Protein AF-A0AAI9K2K1-F1 (afdb_monomer)

Mean predicted aligned error: 11.16 Å

Structure (mmCIF, N/CA/C/O backbone):
data_AF-A0AAI9K2K1-F1
#
_entry.id   AF-A0AAI9K2K1-F1
#
loop_
_atom_site.group_PDB
_atom_site.id
_atom_site.type_symbol
_atom_site.label_atom_id
_atom_site.label_alt_id
_atom_site.label_comp_id
_atom_site.label_asym_id
_atom_site.label_entity_id
_atom_site.label_seq_id
_atom_site.pdbx_PDB_ins_code
_atom_site.Cartn_x
_atom_site.Cartn_y
_atom_site.Cartn_z
_atom_site.occupancy
_atom_site.B_iso_or_equiv
_atom_site.auth_seq_id
_atom_site.auth_comp_id
_atom_site.auth_asym_id
_atom_site.auth_atom_id
_atom_site.pdbx_PDB_model_num
ATOM 1 N N . MET A 1 1 ? -0.649 27.727 54.477 1.00 51.28 1 MET A N 1
ATOM 2 C CA . MET A 1 1 ? 0.245 26.571 54.247 1.00 51.28 1 MET A CA 1
ATOM 3 C C . MET A 1 1 ? 1.322 27.031 53.274 1.00 51.28 1 MET A C 1
ATOM 5 O O . MET A 1 1 ? 1.020 27.239 52.106 1.00 51.28 1 MET A O 1
ATOM 9 N N . ASP A 1 2 ? 2.512 27.354 53.782 1.00 50.66 2 ASP A N 1
ATOM 10 C CA . ASP A 1 2 ? 3.522 28.132 53.052 1.00 50.66 2 ASP A CA 1
ATOM 11 C C . ASP A 1 2 ? 4.070 27.427 51.809 1.00 50.66 2 ASP A C 1
ATOM 13 O O . ASP A 1 2 ? 4.410 26.242 51.844 1.00 50.66 2 ASP A O 1
ATOM 17 N N . LYS A 1 3 ? 4.244 28.192 50.720 1.00 50.62 3 LYS A N 1
ATOM 18 C CA . LYS A 1 3 ? 4.871 27.742 49.460 1.00 50.62 3 LYS A CA 1
ATOM 19 C C . LYS A 1 3 ? 6.235 27.076 49.688 1.00 50.62 3 LYS A C 1
ATOM 21 O O . LYS A 1 3 ? 6.596 26.150 48.968 1.00 50.62 3 LYS A O 1
ATOM 26 N N . VAL A 1 4 ? 6.958 27.488 50.729 1.00 54.91 4 VAL A N 1
ATOM 27 C CA . VAL A 1 4 ? 8.245 26.900 51.125 1.00 54.91 4 VAL A CA 1
ATOM 28 C C . VAL A 1 4 ? 8.075 25.465 51.634 1.00 54.91 4 VAL A C 1
ATOM 30 O O . VAL A 1 4 ? 8.845 24.593 51.247 1.00 54.91 4 VAL A O 1
ATOM 33 N N . VAL A 1 5 ? 7.028 25.175 52.415 1.00 55.75 5 VAL A N 1
ATOM 34 C CA . VAL A 1 5 ? 6.733 23.823 52.928 1.00 55.75 5 VAL A CA 1
ATOM 35 C C . VAL A 1 5 ? 6.295 22.887 51.797 1.00 55.75 5 VAL A C 1
ATOM 37 O O . VAL A 1 5 ? 6.644 21.706 51.805 1.00 55.75 5 VAL A O 1
ATOM 40 N N . LEU A 1 6 ? 5.590 23.417 50.794 1.00 54.00 6 LEU A N 1
ATOM 41 C CA . LEU A 1 6 ? 5.136 22.668 49.618 1.00 54.00 6 LEU A CA 1
ATOM 42 C C . LEU A 1 6 ? 6.306 22.301 48.687 1.00 54.00 6 LEU A C 1
ATOM 44 O O . LEU A 1 6 ? 6.425 21.148 48.281 1.00 54.00 6 LEU A O 1
ATOM 48 N N . ILE A 1 7 ? 7.240 23.230 48.451 1.00 56.03 7 ILE A N 1
ATOM 49 C CA . ILE A 1 7 ? 8.480 22.965 47.697 1.00 56.03 7 ILE A CA 1
ATOM 50 C C . ILE A 1 7 ? 9.398 21.999 48.464 1.00 56.03 7 ILE A C 1
ATOM 52 O O . ILE A 1 7 ? 10.001 21.111 47.863 1.00 56.03 7 ILE A O 1
ATOM 56 N N . HIS A 1 8 ? 9.477 22.113 49.795 1.00 50.81 8 HIS A N 1
ATOM 57 C CA . HIS A 1 8 ? 10.294 21.213 50.615 1.00 50.81 8 HIS A CA 1
ATOM 58 C C . HIS A 1 8 ? 9.691 19.800 50.746 1.00 50.81 8 HIS A C 1
ATOM 60 O O . HIS A 1 8 ? 10.441 18.832 50.879 1.00 50.81 8 HIS A O 1
ATOM 66 N N . ARG A 1 9 ? 8.355 19.654 50.685 1.00 51.00 9 ARG A N 1
ATOM 67 C CA . ARG A 1 9 ? 7.682 18.345 50.561 1.00 51.00 9 ARG A CA 1
ATOM 68 C C . ARG A 1 9 ? 7.851 17.745 49.164 1.00 51.00 9 ARG A C 1
ATOM 70 O O . ARG A 1 9 ? 8.137 16.558 49.078 1.00 51.00 9 ARG A O 1
ATOM 77 N N . MET A 1 10 ? 7.766 18.551 48.100 1.00 50.06 10 MET A N 1
ATOM 78 C CA . MET A 1 10 ? 8.018 18.079 46.730 1.00 50.06 10 MET A CA 1
ATOM 79 C C . MET A 1 10 ? 9.470 17.629 46.527 1.00 50.06 10 MET A C 1
ATOM 81 O O . MET A 1 10 ? 9.691 16.584 45.931 1.00 50.06 10 MET A O 1
ATOM 85 N N . LYS A 1 11 ? 10.463 18.342 47.081 1.00 47.25 11 LYS A N 1
ATOM 86 C CA . LYS A 1 11 ? 11.871 17.903 47.031 1.00 47.25 11 LYS A CA 1
ATOM 87 C C . LYS A 1 11 ? 12.121 16.606 47.806 1.00 47.25 11 LYS A C 1
ATOM 89 O O . LYS A 1 11 ? 12.787 15.728 47.276 1.00 47.25 11 LYS A O 1
ATOM 94 N N . ARG A 1 12 ? 11.556 16.448 49.011 1.00 45.09 12 ARG A N 1
ATOM 95 C CA . ARG A 1 12 ? 11.703 15.207 49.801 1.00 45.09 12 ARG A CA 1
ATOM 96 C C . ARG A 1 12 ? 10.978 14.000 49.199 1.00 45.09 12 ARG A C 1
ATOM 98 O O . ARG A 1 12 ? 11.422 12.882 49.415 1.00 45.09 12 ARG A O 1
ATOM 105 N N . GLY A 1 13 ? 9.900 14.210 48.443 1.00 47.34 13 GLY A N 1
ATOM 106 C CA . GLY A 1 13 ? 9.212 13.142 47.706 1.00 47.34 13 GLY A CA 1
ATOM 107 C C . GLY A 1 13 ? 9.910 12.714 46.408 1.00 47.34 13 GLY A C 1
ATOM 108 O O . GLY A 1 13 ? 9.535 11.696 45.839 1.00 47.34 13 GLY A O 1
ATOM 109 N N . TYR A 1 14 ? 10.915 13.471 45.948 1.00 51.03 14 TYR A N 1
ATOM 110 C CA . TYR A 1 14 ? 11.615 13.256 44.672 1.00 51.03 14 TYR A CA 1
ATOM 111 C C . TYR A 1 14 ? 13.113 12.951 44.836 1.00 51.03 14 TYR A C 1
ATOM 113 O O . TYR A 1 14 ? 13.857 12.891 43.854 1.00 51.03 14 TYR A O 1
ATOM 121 N N . GLU A 1 15 ? 13.592 12.752 46.066 1.00 52.00 15 GLU A N 1
ATOM 122 C CA . GLU A 1 15 ? 14.919 12.186 46.300 1.00 52.00 15 GLU A CA 1
ATOM 123 C C . GLU A 1 15 ? 14.869 10.688 45.995 1.00 52.00 15 GLU A C 1
ATOM 125 O O . GLU A 1 15 ? 14.647 9.855 46.868 1.00 52.00 15 GLU A O 1
ATOM 130 N N . MET A 1 16 ? 15.053 10.345 44.715 1.00 56.16 16 MET A N 1
ATOM 131 C CA . MET A 1 16 ? 15.245 8.957 44.296 1.00 56.16 16 MET A CA 1
ATOM 132 C C . MET A 1 16 ? 16.388 8.348 45.109 1.00 56.16 16 MET A C 1
ATOM 134 O O . MET A 1 16 ? 17.512 8.871 45.098 1.00 56.16 16 MET A O 1
ATOM 138 N N . ASN A 1 17 ? 16.102 7.235 45.782 1.00 65.88 17 ASN A N 1
ATOM 139 C CA . ASN A 1 17 ? 17.102 6.482 46.522 1.00 65.88 17 ASN A CA 1
ATOM 140 C C . ASN A 1 17 ? 18.203 6.003 45.552 1.00 65.88 17 ASN A C 1
ATOM 142 O O . ASN A 1 17 ? 17.969 5.844 44.348 1.00 65.88 17 ASN A O 1
ATOM 146 N N . ASP A 1 18 ? 19.422 5.776 46.037 1.00 66.00 18 ASP A N 1
ATOM 147 C CA . ASP A 1 18 ? 20.568 5.416 45.187 1.00 66.00 18 ASP A CA 1
ATOM 148 C C . ASP A 1 18 ? 20.330 4.134 44.375 1.00 66.00 18 ASP A C 1
ATOM 150 O O . ASP A 1 18 ? 20.870 3.971 43.275 1.00 66.00 18 ASP A O 1
ATOM 154 N N . THR A 1 19 ? 19.472 3.246 44.877 1.00 63.75 19 THR A N 1
ATOM 155 C CA . THR A 1 19 ? 18.989 2.054 44.174 1.00 63.75 19 THR A CA 1
ATOM 156 C C . THR A 1 19 ? 18.159 2.424 42.939 1.00 63.75 19 THR A C 1
ATOM 158 O O . THR A 1 19 ? 18.445 1.931 41.847 1.00 63.75 19 THR A O 1
ATOM 161 N N . ASP A 1 20 ? 17.220 3.366 43.062 1.00 59.19 20 ASP A N 1
ATOM 162 C CA . ASP A 1 20 ? 16.364 3.830 41.961 1.00 59.19 20 ASP A CA 1
ATOM 163 C C . ASP A 1 20 ? 17.160 4.636 40.930 1.00 59.19 20 ASP A C 1
ATOM 165 O O . ASP A 1 20 ? 16.966 4.482 39.721 1.00 59.19 20 ASP A O 1
ATOM 169 N N . LYS A 1 21 ? 18.131 5.446 41.380 1.00 57.91 21 LYS A N 1
ATOM 170 C CA . LYS A 1 21 ? 19.064 6.152 40.482 1.00 57.91 21 LYS A CA 1
ATOM 171 C C . LYS A 1 21 ? 19.908 5.173 39.665 1.00 57.91 21 LYS A C 1
ATOM 173 O O . LYS A 1 21 ? 20.093 5.378 38.464 1.00 57.91 21 LYS A O 1
ATOM 178 N N . LYS A 1 22 ? 20.404 4.094 40.285 1.00 58.00 22 LYS A N 1
ATOM 179 C CA . LYS A 1 22 ? 21.166 3.038 39.594 1.00 58.00 22 LYS A CA 1
ATOM 180 C C . LYS A 1 22 ? 20.300 2.261 38.598 1.00 58.00 22 LYS A C 1
ATOM 182 O O . LYS A 1 22 ? 20.766 2.002 37.487 1.00 58.00 22 LYS A O 1
ATOM 187 N N . VAL A 1 23 ? 19.055 1.928 38.951 1.00 58.72 23 VAL A N 1
ATOM 188 C CA . VAL A 1 23 ? 18.104 1.241 38.055 1.00 58.72 23 VAL A CA 1
ATOM 189 C C . VAL A 1 23 ? 17.733 2.126 36.861 1.00 58.72 23 VAL A C 1
ATOM 191 O O . VAL A 1 23 ? 17.838 1.673 35.719 1.00 58.72 23 VAL A O 1
ATOM 194 N N . ASN A 1 24 ? 17.411 3.403 37.090 1.00 58.75 24 ASN A N 1
ATOM 195 C CA . ASN A 1 24 ? 17.080 4.359 36.030 1.00 58.75 24 ASN A CA 1
ATOM 196 C C . ASN A 1 24 ? 18.286 4.615 35.101 1.00 58.75 24 ASN A C 1
ATOM 198 O O . ASN A 1 24 ? 18.171 4.505 33.881 1.00 58.75 24 ASN A O 1
ATOM 202 N N . LYS A 1 25 ? 19.496 4.803 35.652 1.00 61.22 25 LYS A N 1
ATOM 203 C CA . LYS A 1 25 ? 20.734 4.927 34.855 1.00 61.22 25 LYS A CA 1
ATOM 204 C C . LYS A 1 25 ? 21.001 3.687 33.992 1.00 61.22 25 LYS A C 1
ATOM 206 O O . LYS A 1 25 ? 21.405 3.827 32.840 1.00 61.22 25 LYS A O 1
ATOM 211 N N . LYS A 1 26 ? 20.752 2.481 34.519 1.00 57.81 26 LYS A N 1
ATOM 212 C CA . LYS A 1 26 ? 20.903 1.216 33.779 1.00 57.81 26 LYS A CA 1
ATOM 213 C C . LYS A 1 26 ? 19.828 1.046 32.695 1.00 57.81 26 LYS A C 1
ATOM 215 O O . LYS A 1 26 ? 20.142 0.514 31.635 1.00 57.81 26 LYS A O 1
ATOM 220 N N . SER A 1 27 ? 18.598 1.511 32.931 1.00 61.41 27 SER A N 1
ATOM 221 C CA . SER A 1 27 ? 17.510 1.528 31.938 1.00 61.41 27 SER A CA 1
ATOM 222 C C . SER A 1 27 ? 17.804 2.497 30.789 1.00 61.41 27 SER A C 1
ATOM 224 O O . SER A 1 27 ? 17.785 2.102 29.626 1.00 61.41 27 SER A O 1
ATOM 226 N N . ASN A 1 28 ? 18.220 3.726 31.107 1.00 67.25 28 ASN A N 1
ATOM 227 C CA . ASN A 1 28 ? 18.607 4.717 30.102 1.00 67.25 28 ASN A CA 1
ATOM 228 C C . ASN A 1 28 ? 19.812 4.247 29.286 1.00 67.25 28 ASN A C 1
ATOM 230 O O . ASN A 1 28 ? 19.805 4.353 28.064 1.00 67.25 28 ASN A O 1
ATOM 234 N N . LEU A 1 29 ? 20.817 3.644 29.934 1.00 75.44 29 LEU A N 1
ATOM 235 C CA . LEU A 1 29 ? 21.959 3.059 29.232 1.00 75.44 29 LEU A CA 1
ATOM 236 C C . LEU A 1 29 ? 21.522 1.958 28.254 1.00 75.44 29 LEU A C 1
ATOM 238 O O . LEU A 1 29 ? 22.023 1.919 27.137 1.00 75.44 29 LEU A O 1
ATOM 242 N N . LYS A 1 30 ? 20.561 1.101 28.627 1.00 74.06 30 LYS A N 1
ATOM 243 C CA . LYS A 1 30 ? 19.992 0.105 27.705 1.00 74.06 30 LYS A CA 1
ATOM 244 C C . LYS A 1 30 ? 19.297 0.759 26.509 1.00 74.06 30 LYS A C 1
ATOM 246 O O . LYS A 1 30 ? 19.509 0.297 25.396 1.00 74.06 30 LYS A O 1
ATOM 251 N N . ILE A 1 31 ? 18.522 1.829 26.714 1.00 73.62 31 ILE A N 1
ATOM 252 C CA . ILE A 1 31 ? 17.861 2.567 25.621 1.00 73.62 31 ILE A CA 1
ATOM 253 C C . ILE A 1 31 ? 18.906 3.149 24.661 1.00 73.62 31 ILE A C 1
ATOM 255 O O . ILE A 1 31 ? 18.806 2.939 23.454 1.00 73.62 31 ILE A O 1
ATOM 259 N N . TYR A 1 32 ? 19.950 3.802 25.184 1.00 80.19 32 TYR A N 1
ATOM 260 C CA . TYR A 1 32 ? 21.037 4.336 24.358 1.00 80.19 32 TYR A CA 1
ATOM 261 C C . TYR A 1 32 ? 21.814 3.240 23.626 1.00 80.19 32 TYR A C 1
ATOM 263 O O . TYR A 1 32 ? 22.167 3.425 22.467 1.00 80.19 32 TYR A O 1
ATOM 271 N N . ILE A 1 33 ? 22.044 2.088 24.263 1.00 85.38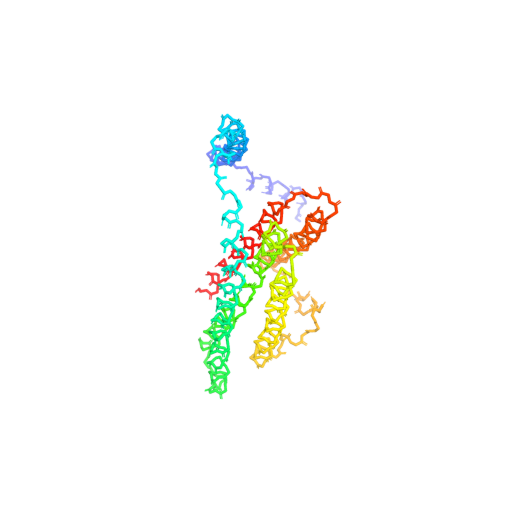 33 ILE A N 1
ATOM 272 C CA . ILE A 1 33 ? 22.687 0.935 23.622 1.00 85.38 33 ILE A CA 1
ATOM 273 C C . ILE A 1 33 ? 21.811 0.390 22.490 1.00 85.38 33 ILE A C 1
ATOM 275 O O . ILE A 1 33 ? 22.323 0.168 21.400 1.00 85.38 33 ILE A O 1
ATOM 279 N N . ILE A 1 34 ? 20.503 0.212 22.705 1.00 80.81 34 ILE A N 1
ATOM 280 C CA . ILE A 1 34 ? 19.579 -0.249 21.655 1.00 80.81 34 ILE A CA 1
ATOM 281 C C . ILE A 1 34 ? 19.568 0.746 20.491 1.00 80.81 34 ILE A C 1
ATOM 283 O O . ILE A 1 34 ? 19.672 0.340 19.337 1.00 80.81 34 ILE A O 1
ATOM 287 N N . PHE A 1 35 ? 19.513 2.047 20.782 1.00 80.75 35 PHE A N 1
ATOM 288 C CA . PHE A 1 35 ? 19.564 3.092 19.764 1.00 80.75 35 PHE A CA 1
ATOM 289 C C . PHE A 1 35 ? 20.889 3.092 18.986 1.00 80.75 35 PHE A C 1
ATOM 291 O O . PHE A 1 35 ? 20.882 3.127 17.757 1.00 80.75 35 PHE A O 1
ATOM 298 N N . ALA A 1 36 ? 22.023 2.965 19.679 1.00 87.69 36 ALA A N 1
ATOM 299 C CA . ALA A 1 36 ? 23.339 2.863 19.054 1.00 87.69 36 ALA A CA 1
ATOM 300 C C . ALA A 1 36 ? 23.475 1.595 18.197 1.00 87.69 36 ALA A C 1
ATOM 302 O O . ALA A 1 36 ? 24.018 1.661 17.097 1.00 87.69 36 ALA A O 1
ATOM 303 N N . ILE A 1 37 ? 22.940 0.458 18.657 1.00 89.62 37 ILE A N 1
ATOM 304 C CA . ILE A 1 37 ? 22.890 -0.783 17.877 1.00 89.62 37 ILE A CA 1
ATOM 305 C C . ILE A 1 37 ? 22.026 -0.588 16.629 1.00 89.62 37 ILE A C 1
ATOM 307 O O . ILE A 1 37 ? 22.457 -0.982 15.554 1.00 89.62 37 ILE A O 1
ATOM 311 N N . MET A 1 38 ? 20.857 0.054 16.724 1.00 84.81 38 MET A N 1
ATOM 312 C CA . MET A 1 38 ? 20.020 0.333 15.547 1.00 84.81 38 MET A CA 1
ATOM 313 C C . MET A 1 38 ? 20.746 1.203 14.515 1.00 84.81 38 MET A C 1
ATOM 315 O O . MET A 1 38 ? 20.682 0.905 13.324 1.00 84.81 38 MET A O 1
ATOM 319 N N . ILE A 1 39 ? 21.466 2.238 14.961 1.00 89.25 39 ILE A N 1
ATOM 320 C CA . ILE A 1 39 ? 22.296 3.079 14.085 1.00 89.25 39 ILE A CA 1
ATOM 321 C C . ILE A 1 39 ? 23.420 2.259 13.448 1.00 89.25 39 ILE A C 1
ATOM 323 O O . ILE A 1 39 ? 23.635 2.343 12.244 1.00 89.25 39 ILE A O 1
ATOM 327 N N . LEU A 1 40 ? 24.136 1.451 14.233 1.00 89.94 40 LEU A N 1
ATOM 328 C CA . LEU A 1 40 ? 25.234 0.631 13.722 1.00 89.94 40 LEU A CA 1
ATOM 329 C C . LEU A 1 40 ? 24.743 -0.428 12.735 1.00 89.94 40 LEU A C 1
ATOM 331 O O . LEU A 1 40 ? 25.374 -0.623 11.702 1.00 89.94 40 LEU A O 1
ATOM 335 N N . VAL A 1 41 ? 23.615 -1.082 13.016 1.00 90.12 41 VAL A N 1
ATOM 336 C CA . VAL A 1 41 ? 23.012 -2.086 12.131 1.00 90.12 41 VAL A CA 1
ATOM 337 C 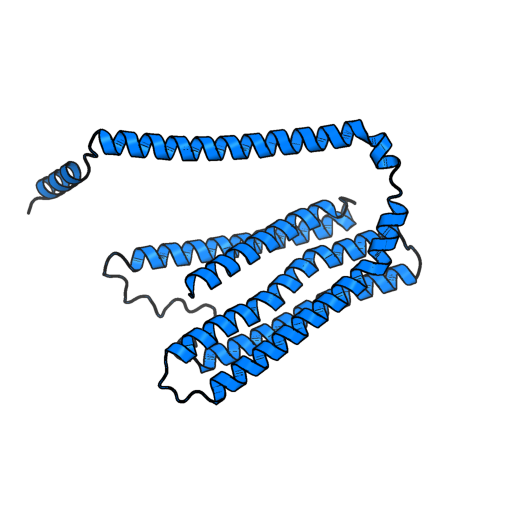C . VAL A 1 41 ? 22.517 -1.446 10.838 1.00 90.12 41 VAL A C 1
ATOM 339 O O . VAL A 1 41 ? 22.722 -2.029 9.778 1.00 90.12 41 VAL A O 1
ATOM 342 N N . SER A 1 42 ? 21.919 -0.251 10.879 1.00 86.00 42 SER A N 1
ATOM 343 C CA . SER A 1 42 ? 21.481 0.433 9.656 1.00 86.00 42 SER A CA 1
ATOM 344 C C . SER A 1 42 ? 22.660 0.933 8.814 1.00 86.00 42 SER A C 1
ATOM 346 O O . SER A 1 42 ? 22.661 0.731 7.600 1.00 86.00 42 SER A O 1
ATOM 348 N N . LEU A 1 43 ? 23.702 1.491 9.444 1.00 89.62 43 LEU A N 1
ATOM 349 C CA . LEU A 1 43 ? 24.935 1.917 8.768 1.00 89.62 43 LEU A CA 1
ATOM 350 C C . LEU A 1 43 ? 25.696 0.741 8.159 1.00 89.62 43 LEU A C 1
ATOM 352 O O . LEU A 1 43 ? 25.996 0.755 6.967 1.00 89.62 43 LEU A O 1
ATOM 356 N N . LEU A 1 44 ? 26.001 -0.280 8.963 1.00 88.75 44 LEU A N 1
ATOM 357 C CA . LEU A 1 44 ? 26.736 -1.457 8.501 1.00 88.75 44 LEU A CA 1
ATOM 358 C C . LEU A 1 44 ? 25.903 -2.262 7.510 1.00 88.75 44 LEU A C 1
ATOM 360 O O . LEU A 1 44 ? 26.441 -2.708 6.505 1.00 88.75 44 LEU A O 1
ATOM 364 N N . GLY A 1 45 ? 24.600 -2.409 7.749 1.00 84.50 45 GLY A N 1
ATOM 365 C CA . GLY A 1 45 ? 23.683 -3.089 6.840 1.00 84.50 45 GLY A CA 1
ATOM 366 C C . GLY A 1 45 ? 23.633 -2.408 5.475 1.00 84.50 45 GLY A C 1
ATOM 367 O O . GLY A 1 45 ? 23.848 -3.070 4.463 1.00 84.50 45 GLY A O 1
ATOM 368 N N . GLY A 1 46 ? 23.440 -1.085 5.441 1.00 84.38 46 GLY A N 1
ATOM 369 C CA . GLY A 1 46 ? 23.447 -0.311 4.198 1.00 84.38 46 GLY A CA 1
ATOM 370 C C . GLY A 1 46 ? 24.802 -0.347 3.484 1.00 84.38 46 GLY A C 1
ATOM 371 O O . GLY A 1 46 ? 24.858 -0.595 2.280 1.00 84.38 46 GLY A O 1
ATOM 372 N N . PHE A 1 47 ? 25.901 -0.171 4.226 1.00 86.69 47 PHE A N 1
ATOM 373 C CA . PHE A 1 47 ? 27.258 -0.209 3.677 1.00 86.69 47 PHE A CA 1
ATOM 374 C C . PHE A 1 47 ? 27.622 -1.587 3.110 1.00 86.69 47 PHE A C 1
ATOM 376 O O . PHE A 1 47 ? 28.107 -1.680 1.983 1.00 86.69 47 PHE A O 1
ATOM 383 N N . LEU A 1 48 ? 27.366 -2.666 3.857 1.00 86.81 48 LEU A N 1
ATOM 384 C CA . LEU A 1 48 ? 27.659 -4.031 3.423 1.00 86.81 48 LEU A CA 1
ATOM 385 C C . LEU A 1 48 ? 26.765 -4.452 2.259 1.00 86.81 48 LEU A C 1
ATOM 387 O O . LEU A 1 48 ? 27.285 -5.017 1.302 1.00 86.81 48 LEU A O 1
ATOM 391 N N . ALA A 1 49 ? 25.463 -4.146 2.294 1.00 84.50 49 ALA A N 1
ATOM 392 C CA . ALA A 1 49 ? 24.558 -4.434 1.182 1.00 84.50 49 ALA A CA 1
ATOM 393 C C . ALA A 1 49 ? 24.987 -3.692 -0.093 1.00 84.50 49 ALA A C 1
ATOM 395 O O . ALA A 1 49 ? 25.096 -4.305 -1.154 1.00 84.50 49 ALA A O 1
ATOM 396 N N . GLY A 1 50 ? 25.319 -2.401 0.021 1.00 84.25 50 GLY A N 1
ATOM 397 C CA . GLY A 1 50 ? 25.820 -1.605 -1.099 1.00 84.25 50 GLY A CA 1
ATOM 398 C C . GLY A 1 50 ? 27.147 -2.131 -1.650 1.00 84.25 50 GLY A C 1
ATOM 399 O O . GLY A 1 50 ? 27.302 -2.279 -2.861 1.00 84.25 50 GLY A O 1
ATOM 400 N N . ARG A 1 51 ? 28.098 -2.487 -0.776 1.00 86.06 51 ARG A N 1
ATOM 401 C CA . ARG A 1 51 ? 29.407 -3.024 -1.184 1.00 86.06 51 ARG A CA 1
ATOM 402 C C . ARG A 1 51 ? 29.286 -4.424 -1.780 1.00 86.06 51 ARG A C 1
ATOM 404 O O . ARG A 1 51 ? 29.990 -4.730 -2.736 1.00 86.06 51 ARG A O 1
ATOM 411 N N . LEU A 1 52 ? 28.392 -5.262 -1.2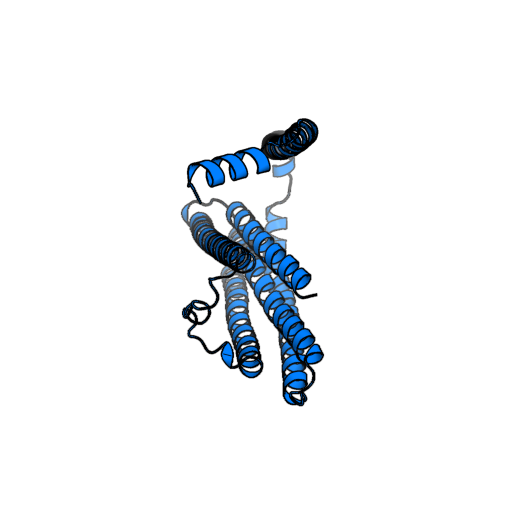56 1.00 82.25 52 LEU A N 1
ATOM 412 C CA . LEU A 1 52 ? 28.097 -6.582 -1.811 1.00 82.25 52 LEU A CA 1
ATOM 413 C C . LEU A 1 52 ? 27.492 -6.462 -3.214 1.00 82.25 52 LEU A C 1
ATOM 415 O O . LEU A 1 52 ? 27.927 -7.182 -4.110 1.00 82.25 52 LEU A O 1
ATOM 419 N N . ALA A 1 53 ? 26.554 -5.531 -3.418 1.00 82.81 53 ALA A N 1
ATOM 420 C CA . ALA A 1 53 ? 25.997 -5.244 -4.737 1.00 82.81 53 ALA A CA 1
ATOM 421 C C . ALA A 1 53 ? 27.069 -4.712 -5.704 1.00 82.81 53 ALA A C 1
ATOM 423 O O . ALA A 1 53 ? 27.141 -5.158 -6.843 1.00 82.81 53 ALA A O 1
ATOM 424 N N . ALA A 1 54 ? 27.953 -3.822 -5.240 1.00 80.62 54 ALA A N 1
ATOM 425 C CA . ALA A 1 54 ? 29.029 -3.273 -6.065 1.00 80.62 54 ALA A CA 1
ATOM 426 C C . ALA A 1 54 ? 30.076 -4.324 -6.476 1.00 80.62 54 ALA A C 1
ATOM 428 O O . ALA A 1 54 ? 30.545 -4.304 -7.609 1.00 80.62 54 ALA A O 1
ATOM 429 N N . VAL A 1 55 ? 30.445 -5.243 -5.575 1.00 84.31 55 VAL A N 1
ATOM 430 C CA . VAL A 1 55 ? 31.429 -6.307 -5.860 1.00 84.31 55 VAL A CA 1
ATOM 431 C C . VAL A 1 55 ? 30.849 -7.395 -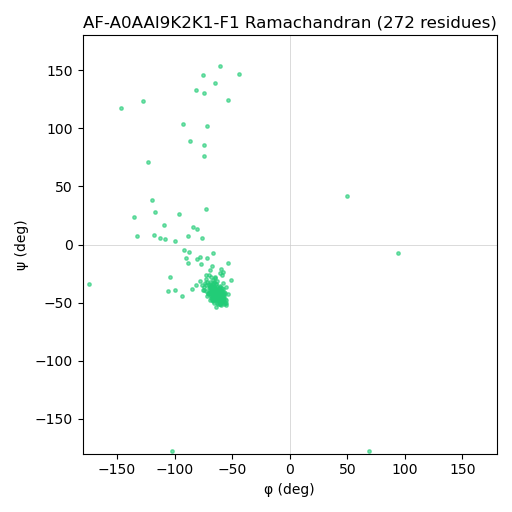6.760 1.00 84.31 55 VAL A C 1
ATOM 433 O O . VAL A 1 55 ? 31.574 -7.960 -7.567 1.00 84.31 55 VAL A O 1
ATOM 436 N N . ASN A 1 56 ? 29.551 -7.678 -6.647 1.00 83.44 56 ASN A N 1
ATOM 437 C CA . ASN A 1 56 ? 28.870 -8.672 -7.478 1.00 83.44 56 ASN A CA 1
ATOM 438 C C . ASN A 1 56 ? 28.168 -8.039 -8.680 1.00 83.44 56 ASN A C 1
ATOM 440 O O . ASN A 1 56 ? 27.185 -8.594 -9.168 1.00 83.44 56 ASN A O 1
ATOM 444 N N . LYS A 1 57 ? 28.643 -6.881 -9.149 1.00 79.31 57 LYS A N 1
ATOM 445 C CA . LYS A 1 57 ? 28.017 -6.175 -10.265 1.00 79.31 57 LYS A CA 1
ATOM 446 C C . LYS A 1 57 ? 27.955 -7.048 -11.518 1.00 79.31 57 LYS A C 1
ATOM 448 O O . LYS A 1 57 ? 26.887 -7.162 -12.095 1.00 79.31 57 LYS A O 1
ATOM 453 N N . ASP A 1 58 ? 29.025 -7.774 -11.833 1.00 79.62 58 ASP A N 1
ATOM 454 C CA . ASP A 1 58 ? 29.056 -8.686 -12.985 1.00 79.62 58 ASP A CA 1
ATOM 455 C C . ASP A 1 58 ? 28.034 -9.832 -12.851 1.00 79.62 58 ASP A C 1
ATOM 457 O O . ASP A 1 58 ? 27.389 -10.229 -13.818 1.00 79.62 58 ASP A O 1
ATOM 461 N N . THR A 1 59 ? 27.825 -10.339 -11.631 1.00 79.12 59 THR A N 1
ATOM 462 C CA . THR A 1 59 ? 26.794 -11.349 -11.337 1.00 79.12 59 THR A CA 1
ATOM 463 C C . THR A 1 59 ? 25.387 -10.767 -11.459 1.00 79.12 59 THR A C 1
ATOM 465 O O . THR A 1 59 ? 24.487 -11.445 -11.947 1.00 79.12 59 THR A O 1
ATOM 468 N N . LEU A 1 60 ? 25.185 -9.521 -11.016 1.00 77.00 60 LEU A N 1
ATOM 469 C CA . LEU A 1 60 ? 23.913 -8.805 -11.133 1.00 77.00 60 LEU A CA 1
ATOM 470 C C . LEU A 1 60 ? 23.596 -8.448 -12.588 1.00 77.00 60 LEU A C 1
ATOM 472 O O . LEU A 1 60 ? 22.436 -8.535 -12.975 1.00 77.00 60 LEU A O 1
ATOM 476 N N . ASP A 1 61 ? 24.604 -8.107 -13.387 1.00 76.88 61 ASP A N 1
ATOM 477 C CA . ASP A 1 61 ? 24.474 -7.834 -14.821 1.00 76.88 61 ASP A CA 1
ATOM 478 C C . ASP A 1 61 ? 24.234 -9.135 -15.614 1.00 76.88 61 ASP A C 1
ATOM 480 O O . ASP A 1 61 ? 23.573 -9.125 -16.649 1.00 76.88 61 ASP A O 1
ATOM 484 N N . GLY A 1 62 ? 24.693 -10.280 -15.091 1.00 79.88 62 GLY A N 1
ATOM 485 C CA . GLY A 1 62 ? 24.374 -11.612 -15.613 1.00 79.88 62 GLY A CA 1
ATOM 486 C C . GLY A 1 62 ? 22.934 -12.081 -15.346 1.00 79.88 62 GLY A C 1
ATOM 487 O O . GLY A 1 62 ? 22.502 -13.081 -15.926 1.00 79.88 62 GLY A O 1
ATOM 488 N N . ILE A 1 63 ? 22.172 -11.386 -14.491 1.00 83.75 63 ILE A N 1
ATOM 489 C CA . ILE A 1 63 ? 20.742 -11.658 -14.296 1.00 83.75 63 ILE A CA 1
ATOM 490 C C . ILE A 1 63 ? 19.982 -11.123 -15.507 1.00 83.75 63 ILE A C 1
ATOM 492 O O . ILE A 1 63 ? 20.109 -9.961 -15.881 1.00 83.75 63 ILE A O 1
ATOM 496 N N . ASN A 1 64 ? 19.120 -11.959 -16.087 1.00 86.81 64 ASN A N 1
ATOM 497 C CA . ASN A 1 64 ? 18.235 -11.541 -17.169 1.00 86.81 64 ASN A CA 1
ATOM 498 C C . ASN A 1 64 ? 17.085 -10.673 -16.623 1.00 86.81 64 ASN A C 1
ATOM 500 O O . ASN A 1 64 ? 15.953 -11.138 -16.450 1.00 86.81 64 ASN A O 1
ATOM 504 N N . TRP A 1 65 ? 17.406 -9.415 -16.317 1.00 86.38 65 TRP A N 1
ATOM 505 C CA . TRP A 1 65 ? 16.466 -8.413 -15.820 1.00 86.38 65 TRP A CA 1
ATOM 506 C C . TRP A 1 65 ? 15.306 -8.187 -16.783 1.00 86.38 65 TRP A C 1
ATOM 508 O O . TRP A 1 65 ? 14.184 -8.000 -16.321 1.00 86.38 65 TRP A O 1
ATOM 518 N N . ASP A 1 66 ? 15.535 -8.292 -18.091 1.00 87.94 66 ASP A N 1
ATOM 519 C CA . ASP A 1 66 ? 14.485 -8.150 -19.105 1.00 87.94 66 ASP A CA 1
ATOM 520 C C . ASP A 1 66 ? 13.418 -9.238 -18.959 1.00 87.94 66 ASP A C 1
ATOM 522 O O . ASP A 1 66 ? 12.218 -8.965 -18.997 1.00 87.94 66 ASP A O 1
ATOM 526 N N . ASN A 1 67 ? 13.832 -10.483 -18.705 1.00 90.12 67 ASN A N 1
ATOM 527 C CA . ASN A 1 67 ? 12.890 -11.568 -18.452 1.00 90.12 67 ASN A CA 1
ATOM 528 C C . ASN A 1 67 ? 12.126 -11.375 -17.132 1.00 90.12 67 ASN A C 1
ATOM 530 O O . ASN A 1 67 ? 10.939 -11.692 -17.069 1.00 90.12 67 ASN A O 1
ATOM 534 N N . ILE A 1 68 ? 12.778 -10.841 -16.092 1.00 91.44 68 ILE A N 1
ATOM 535 C CA . ILE A 1 68 ? 12.112 -10.516 -14.821 1.00 91.44 68 ILE A CA 1
ATOM 536 C C . ILE A 1 68 ? 11.055 -9.435 -15.050 1.00 91.44 68 ILE A C 1
ATOM 538 O O . ILE A 1 68 ? 9.902 -9.630 -14.665 1.00 91.44 68 ILE A O 1
ATOM 542 N N . TRP A 1 69 ? 11.414 -8.331 -15.709 1.00 93.50 69 TRP A N 1
ATOM 543 C CA . TRP A 1 69 ? 10.478 -7.244 -15.994 1.00 93.50 69 TRP A CA 1
ATOM 544 C C . TRP A 1 69 ? 9.319 -7.698 -16.868 1.00 93.50 69 TRP A C 1
ATOM 546 O O . TRP A 1 69 ? 8.183 -7.345 -16.566 1.00 93.50 69 TRP A O 1
ATOM 556 N N . ARG A 1 70 ? 9.563 -8.579 -17.842 1.00 92.25 70 ARG A N 1
ATOM 557 C CA . ARG A 1 70 ? 8.495 -9.178 -18.646 1.00 92.25 70 ARG A CA 1
ATOM 558 C C . ARG A 1 70 ? 7.513 -9.991 -17.809 1.00 92.25 70 ARG A C 1
ATOM 560 O O . ARG A 1 70 ? 6.305 -9.805 -17.929 1.00 92.25 70 ARG A O 1
ATOM 567 N N . ILE A 1 71 ? 8.018 -10.858 -16.927 1.00 92.38 71 ILE A N 1
ATOM 568 C CA . ILE A 1 71 ? 7.165 -11.636 -16.016 1.00 92.38 71 ILE A CA 1
ATOM 569 C C . ILE A 1 71 ? 6.363 -10.693 -15.117 1.00 92.38 71 ILE A C 1
ATOM 571 O O . ILE A 1 71 ? 5.158 -10.882 -14.959 1.00 92.38 71 ILE A O 1
ATOM 575 N N . VAL A 1 72 ? 7.001 -9.669 -14.548 1.00 93.75 72 VAL A N 1
ATOM 576 C CA . VAL A 1 72 ? 6.330 -8.681 -13.693 1.00 93.75 72 VAL A CA 1
ATOM 577 C C . VAL A 1 72 ? 5.247 -7.930 -14.476 1.00 93.75 72 VAL A C 1
ATOM 579 O O . VAL A 1 72 ? 4.124 -7.835 -13.990 1.00 93.75 72 VAL A O 1
ATOM 582 N N . ALA A 1 73 ? 5.542 -7.464 -15.691 1.00 93.50 73 ALA A N 1
ATOM 583 C CA . ALA A 1 73 ? 4.611 -6.723 -16.539 1.00 93.50 73 ALA A CA 1
ATOM 584 C C . ALA A 1 73 ? 3.362 -7.543 -16.897 1.00 93.50 73 ALA A C 1
ATOM 586 O O . ALA A 1 73 ? 2.250 -7.020 -16.851 1.00 93.50 73 ALA A O 1
ATOM 587 N N . ASP A 1 74 ? 3.529 -8.831 -17.210 1.00 91.38 74 ASP A N 1
ATOM 588 C CA . ASP A 1 74 ? 2.414 -9.693 -17.613 1.00 91.38 74 ASP A CA 1
ATOM 589 C C . ASP A 1 74 ? 1.608 -10.234 -16.421 1.00 91.38 74 ASP A C 1
ATOM 591 O O . ASP A 1 74 ? 0.393 -10.409 -16.521 1.00 91.38 74 ASP A O 1
ATOM 595 N N . THR A 1 75 ? 2.262 -10.528 -15.290 1.00 92.56 75 THR A N 1
ATOM 596 C CA . THR A 1 75 ? 1.625 -11.257 -14.178 1.00 92.56 75 THR A CA 1
ATOM 597 C C . THR A 1 75 ? 1.153 -10.355 -13.046 1.00 92.56 75 THR A C 1
ATOM 599 O O . THR A 1 75 ? 0.080 -10.597 -12.487 1.00 92.56 75 THR A O 1
ATOM 602 N N . LEU A 1 76 ? 1.917 -9.314 -12.699 1.00 92.81 76 LEU A N 1
ATOM 603 C CA . LEU A 1 76 ? 1.662 -8.511 -11.505 1.00 92.81 76 LEU A CA 1
ATOM 604 C C . LEU A 1 76 ? 0.337 -7.728 -11.569 1.00 92.81 76 LEU A C 1
ATOM 606 O O . LEU A 1 76 ? -0.375 -7.748 -10.561 1.00 92.81 76 LEU A O 1
ATOM 610 N N . PRO A 1 77 ? -0.071 -7.121 -12.708 1.00 92.06 77 PRO A N 1
ATOM 611 C CA . PRO A 1 77 ? -1.370 -6.450 -12.801 1.00 92.06 77 PRO A CA 1
ATOM 612 C C . PRO A 1 77 ? -2.542 -7.404 -12.548 1.00 92.06 77 PRO A C 1
ATOM 614 O O . PRO A 1 77 ? -3.487 -7.065 -11.835 1.00 92.06 77 PRO A O 1
ATOM 617 N N . ILE A 1 78 ? -2.462 -8.623 -13.094 1.00 91.88 78 ILE A N 1
ATOM 618 C CA . ILE A 1 78 ? -3.499 -9.652 -12.950 1.00 91.88 78 ILE A CA 1
ATOM 619 C C . ILE A 1 78 ? -3.529 -10.160 -11.509 1.00 91.88 78 ILE A C 1
ATOM 621 O O . ILE A 1 78 ? -4.595 -10.224 -10.899 1.00 91.88 78 ILE A O 1
ATOM 625 N N . ALA A 1 79 ? -2.363 -10.480 -10.943 1.00 93.50 79 ALA A N 1
ATOM 626 C CA . ALA A 1 79 ? -2.244 -10.947 -9.567 1.00 93.50 79 ALA A CA 1
ATOM 627 C C . ALA A 1 79 ? -2.782 -9.909 -8.571 1.00 93.50 79 ALA A C 1
ATOM 629 O O . ALA A 1 79 ? -3.547 -10.261 -7.671 1.00 93.50 79 ALA A O 1
ATOM 630 N N . TYR A 1 80 ? -2.441 -8.629 -8.762 1.00 93.69 80 TYR A N 1
ATOM 631 C CA . TYR A 1 80 ? -2.979 -7.543 -7.950 1.00 93.69 80 TYR A CA 1
ATOM 632 C C . TYR A 1 80 ? -4.491 -7.397 -8.127 1.00 93.69 80 TYR A C 1
ATOM 634 O O . TYR A 1 80 ? -5.200 -7.305 -7.129 1.00 93.69 80 TYR A O 1
ATOM 642 N N . GLY A 1 81 ? -5.000 -7.448 -9.362 1.00 94.12 81 GLY A N 1
ATOM 643 C CA . GLY A 1 81 ? -6.438 -7.390 -9.634 1.00 94.12 81 GLY A CA 1
ATOM 644 C C . GLY A 1 81 ? -7.218 -8.510 -8.941 1.00 94.12 81 GLY A C 1
ATOM 645 O O . GLY A 1 81 ? -8.217 -8.245 -8.276 1.00 94.12 81 GLY A O 1
ATOM 646 N N . VAL A 1 82 ? -6.734 -9.752 -9.015 1.00 95.94 82 VAL A N 1
ATOM 647 C CA . VAL A 1 82 ? -7.357 -10.904 -8.339 1.00 95.94 82 VAL A CA 1
ATOM 648 C C . VAL A 1 82 ? -7.308 -10.750 -6.818 1.00 95.94 82 VAL A C 1
ATOM 650 O O . VAL A 1 82 ? -8.322 -10.961 -6.150 1.00 95.94 82 VAL A O 1
ATOM 653 N N . LEU A 1 83 ? -6.158 -10.351 -6.264 1.00 95.25 83 LEU A N 1
ATOM 654 C CA . LEU A 1 83 ? -6.004 -10.117 -4.827 1.00 95.25 83 LEU A CA 1
ATOM 655 C C . LEU A 1 83 ? -6.948 -9.011 -4.339 1.00 95.25 83 LEU A C 1
ATOM 657 O O . LEU A 1 83 ? -7.624 -9.174 -3.325 1.00 95.25 83 LEU A O 1
ATOM 661 N N . MET A 1 84 ? -7.015 -7.906 -5.079 1.00 95.12 84 MET A N 1
ATOM 662 C CA . MET A 1 84 ? -7.886 -6.776 -4.788 1.00 95.12 84 MET A CA 1
ATOM 663 C C . MET A 1 84 ? -9.353 -7.198 -4.778 1.00 95.12 84 MET A C 1
ATOM 665 O O . MET A 1 84 ? -10.049 -6.949 -3.792 1.00 95.12 84 MET A O 1
ATOM 669 N N . LEU A 1 85 ? -9.804 -7.919 -5.807 1.00 95.69 85 LEU A N 1
ATOM 670 C CA . LEU A 1 85 ? -11.172 -8.429 -5.873 1.00 95.69 85 LEU A CA 1
ATOM 671 C C . LEU A 1 85 ? -11.488 -9.356 -4.697 1.00 95.69 85 LEU A C 1
ATOM 673 O O . LEU A 1 85 ? -12.535 -9.207 -4.068 1.00 95.69 85 LEU A O 1
ATOM 677 N N . ALA A 1 86 ? -10.579 -10.274 -4.357 1.00 96.12 86 ALA A N 1
ATOM 678 C CA . ALA A 1 86 ? -10.761 -11.182 -3.230 1.00 96.12 86 ALA A CA 1
ATOM 679 C C . ALA A 1 86 ? -10.914 -10.425 -1.899 1.00 96.12 86 ALA A C 1
ATOM 681 O O . ALA A 1 86 ? -11.838 -10.711 -1.135 1.00 96.12 86 ALA A O 1
ATOM 682 N N . VAL A 1 87 ? -10.058 -9.428 -1.642 1.00 95.12 87 VAL A N 1
ATOM 683 C CA . VAL A 1 87 ? -10.132 -8.604 -0.424 1.00 95.12 87 VAL A CA 1
ATOM 684 C C . VAL A 1 87 ? -11.448 -7.834 -0.368 1.00 95.12 87 VAL A C 1
ATOM 686 O O . VAL A 1 87 ? -12.130 -7.887 0.652 1.00 95.12 87 VAL A O 1
ATOM 689 N N . PHE A 1 88 ? -11.862 -7.182 -1.458 1.00 95.00 88 PHE A N 1
ATOM 690 C CA . PHE A 1 88 ? -13.118 -6.429 -1.463 1.00 95.00 88 PHE A CA 1
ATOM 691 C C . PHE A 1 88 ? -14.348 -7.323 -1.308 1.00 95.00 88 PHE A C 1
ATOM 693 O O . PHE A 1 88 ? -15.266 -6.955 -0.577 1.00 95.00 88 PHE A O 1
ATOM 700 N N . VAL A 1 89 ? -14.364 -8.517 -1.910 1.00 96.00 89 VAL A N 1
ATOM 701 C CA . VAL A 1 89 ? -15.429 -9.507 -1.672 1.00 96.00 89 VAL A CA 1
ATOM 702 C C . VAL A 1 89 ? -15.510 -9.861 -0.187 1.00 96.00 89 VAL A C 1
ATOM 704 O O . VAL A 1 89 ? -16.601 -9.832 0.386 1.00 96.00 89 VAL A O 1
ATOM 707 N N . VAL A 1 90 ? -14.372 -10.134 0.463 1.00 94.81 90 VAL A N 1
ATOM 708 C CA . VAL A 1 90 ? -14.327 -10.397 1.911 1.00 94.81 90 VAL A CA 1
ATOM 709 C C . VAL A 1 90 ? -14.864 -9.202 2.700 1.00 94.81 90 VAL A C 1
ATOM 711 O O . VAL A 1 90 ? -15.708 -9.387 3.577 1.00 94.81 90 VAL A O 1
ATOM 714 N N . SER A 1 91 ? -14.460 -7.979 2.356 1.00 93.25 91 SER A N 1
ATOM 715 C CA . SER A 1 91 ? -14.924 -6.758 3.020 1.00 93.25 91 SER A CA 1
ATOM 716 C C . SER A 1 91 ? -16.429 -6.525 2.866 1.00 93.25 91 SER A C 1
ATOM 718 O O . SER A 1 91 ? -17.093 -6.195 3.848 1.00 93.25 91 SER A O 1
ATOM 720 N N . PHE A 1 92 ? -17.011 -6.779 1.689 1.00 93.62 92 PHE A N 1
ATOM 721 C CA . PHE A 1 92 ? -18.464 -6.701 1.492 1.00 93.62 92 PHE A CA 1
ATOM 722 C C . PHE A 1 92 ? -19.222 -7.787 2.264 1.00 93.62 92 PHE A C 1
ATOM 724 O O . PHE A 1 92 ? -20.286 -7.516 2.825 1.00 93.62 92 PHE A O 1
ATOM 731 N N . VAL A 1 93 ? -18.675 -9.004 2.349 1.00 93.94 93 VAL A N 1
ATOM 732 C CA . VAL A 1 93 ? -19.252 -10.075 3.178 1.00 93.94 93 VAL A CA 1
ATOM 733 C C . VAL A 1 93 ? -19.209 -9.697 4.661 1.00 93.94 93 VAL A C 1
ATOM 735 O O . VAL A 1 93 ? -20.195 -9.905 5.372 1.00 93.94 93 VAL A O 1
ATOM 738 N N . MET A 1 94 ? -18.101 -9.119 5.135 1.00 91.75 94 MET A N 1
ATOM 739 C CA . MET A 1 94 ? -17.978 -8.619 6.507 1.00 91.75 94 MET A CA 1
ATOM 740 C C . MET A 1 94 ? -18.983 -7.503 6.791 1.00 91.75 94 MET A C 1
ATOM 742 O O . MET A 1 94 ? -19.708 -7.593 7.781 1.00 91.75 94 MET A O 1
ATOM 746 N N . TYR A 1 95 ? -19.100 -6.521 5.894 1.00 91.00 95 TYR A N 1
ATOM 747 C CA . TYR A 1 95 ? -20.115 -5.470 5.979 1.00 91.00 95 TYR A CA 1
ATOM 748 C C . TYR A 1 95 ? -21.534 -6.052 6.072 1.00 91.00 95 TYR A C 1
ATOM 750 O O . TYR A 1 95 ? -22.305 -5.689 6.960 1.00 91.00 95 TYR A O 1
ATOM 758 N N . GLY A 1 96 ? -21.874 -7.016 5.210 1.00 90.06 96 GLY A N 1
ATOM 759 C CA . GLY A 1 96 ? -23.182 -7.672 5.235 1.00 90.06 96 GLY A CA 1
ATOM 760 C C . GLY A 1 96 ? -23.472 -8.389 6.559 1.00 90.06 96 GLY A C 1
ATOM 761 O O . GLY A 1 96 ? -24.608 -8.363 7.033 1.00 90.06 96 GLY A O 1
ATOM 762 N N . LYS A 1 97 ? -22.453 -8.995 7.183 1.00 89.56 97 LYS A N 1
ATOM 763 C CA . LYS A 1 97 ? -22.571 -9.592 8.523 1.00 89.56 97 LYS A CA 1
ATOM 764 C C . LYS A 1 97 ? -22.790 -8.528 9.598 1.00 89.56 97 LYS A C 1
ATOM 766 O O . LYS A 1 97 ? -23.716 -8.687 10.383 1.00 89.56 97 LYS A O 1
ATOM 771 N N . ILE A 1 98 ? -22.001 -7.451 9.591 1.00 87.44 98 ILE A N 1
ATOM 772 C CA . ILE A 1 98 ? -22.131 -6.322 10.530 1.00 87.44 98 ILE A CA 1
ATOM 773 C C . ILE A 1 98 ? -23.548 -5.749 10.472 1.00 87.44 98 ILE A C 1
ATOM 775 O O . ILE A 1 98 ? -24.234 -5.699 11.488 1.00 87.44 98 ILE A O 1
ATOM 779 N N . LYS A 1 99 ? -24.037 -5.429 9.269 1.00 89.94 99 LYS A N 1
ATOM 780 C CA . LYS A 1 99 ? -25.384 -4.886 9.061 1.00 89.94 99 LYS A CA 1
ATOM 781 C C . LYS A 1 99 ? -26.482 -5.792 9.625 1.00 89.94 99 LYS A C 1
ATOM 783 O O . LYS A 1 99 ? -27.444 -5.301 10.214 1.00 89.94 99 LYS A O 1
ATOM 788 N N . ARG A 1 100 ? -26.360 -7.113 9.442 1.00 87.56 100 ARG A N 1
ATOM 789 C CA . ARG A 1 100 ? -27.323 -8.084 9.991 1.00 87.56 100 ARG A CA 1
ATOM 790 C C . ARG A 1 100 ? -27.286 -8.121 11.514 1.00 87.56 100 ARG A C 1
ATOM 792 O O . ARG A 1 100 ? -28.353 -8.137 12.112 1.00 87.56 100 ARG A O 1
ATOM 799 N N . THR A 1 101 ? -26.097 -8.111 12.118 1.00 86.94 101 THR A N 1
ATOM 800 C CA . THR A 1 101 ? -25.961 -8.095 13.580 1.00 86.94 101 THR A CA 1
ATOM 801 C C . THR A 1 101 ? -26.558 -6.820 14.173 1.00 86.94 101 THR A C 1
ATOM 803 O O . THR A 1 101 ? -27.347 -6.915 15.101 1.00 86.94 101 THR A O 1
ATOM 806 N N . ILE A 1 102 ? -26.276 -5.652 13.583 1.00 85.25 102 ILE A N 1
ATOM 807 C CA . ILE A 1 102 ? -26.843 -4.366 14.026 1.00 85.25 102 ILE A CA 1
ATOM 808 C C . ILE A 1 102 ? -28.371 -4.366 13.918 1.00 85.25 102 ILE A C 1
ATOM 810 O O . ILE A 1 102 ? -29.056 -3.936 14.834 1.00 85.25 102 ILE A O 1
ATOM 814 N N . SER A 1 103 ? -28.925 -4.874 12.812 1.00 84.50 103 SER A N 1
ATOM 815 C CA . SER A 1 103 ? -30.383 -4.884 12.600 1.00 84.50 103 SER A CA 1
ATOM 816 C C . SER A 1 103 ? -31.131 -5.841 13.537 1.00 84.50 103 SER A C 1
ATOM 818 O O . SER A 1 103 ? -32.338 -5.701 13.700 1.00 84.50 103 SER A O 1
ATOM 820 N N . GLY A 1 104 ? -30.443 -6.849 14.080 1.00 82.38 104 GLY A N 1
ATOM 821 C CA . GLY A 1 104 ? -31.005 -7.825 15.015 1.00 82.38 104 GLY A CA 1
ATOM 822 C C . GLY A 1 104 ? -30.689 -7.534 16.481 1.00 82.38 104 GLY A C 1
ATOM 823 O O . GLY A 1 104 ? -31.036 -8.350 17.328 1.00 82.38 104 GLY A O 1
ATOM 824 N N . TRP A 1 105 ? -30.002 -6.428 16.772 1.00 83.12 105 TRP A N 1
ATOM 825 C CA . TRP A 1 105 ? -29.653 -6.027 18.129 1.00 83.12 105 TRP A CA 1
ATOM 826 C C . TRP A 1 105 ? -30.841 -5.322 18.796 1.00 83.12 105 TRP A C 1
ATOM 828 O O . TRP A 1 105 ? -31.479 -4.460 18.194 1.00 83.12 105 TRP A O 1
ATOM 838 N N . ASP A 1 106 ? -31.148 -5.722 20.027 1.00 78.00 106 ASP A N 1
ATOM 839 C CA . ASP A 1 106 ? -32.303 -5.268 20.812 1.00 78.00 106 ASP A CA 1
ATOM 840 C C . ASP A 1 106 ? -32.037 -4.001 21.639 1.00 78.00 106 ASP A C 1
ATOM 842 O O . ASP A 1 106 ? -32.971 -3.431 22.198 1.00 78.00 106 ASP A O 1
ATOM 846 N N . GLY A 1 107 ? -30.789 -3.525 21.674 1.00 74.25 107 GLY A N 1
ATOM 847 C CA . GLY A 1 107 ? -30.401 -2.307 22.382 1.00 74.25 107 GLY A CA 1
ATOM 848 C C . GLY A 1 107 ? -29.884 -2.523 23.806 1.00 74.25 107 GLY A C 1
ATOM 849 O O . GLY A 1 107 ? -29.410 -1.566 24.410 1.00 74.25 107 GLY A O 1
ATOM 850 N N . GLU A 1 108 ? -29.956 -3.744 24.349 1.00 73.19 108 GLU A N 1
ATOM 851 C CA . GLU A 1 108 ? -29.664 -3.993 25.772 1.00 73.19 108 GLU A CA 1
ATOM 852 C C . GLU A 1 108 ? -28.295 -4.645 26.010 1.00 73.19 108 GLU A C 1
ATOM 854 O O . GLU A 1 108 ? -27.690 -4.455 27.064 1.00 73.19 108 GLU A O 1
ATOM 859 N N . ASN A 1 109 ? -27.780 -5.410 25.041 1.00 78.62 109 ASN A N 1
ATOM 860 C CA . ASN A 1 109 ? -26.542 -6.168 25.224 1.00 78.62 109 ASN A CA 1
ATOM 861 C C . ASN A 1 109 ? -25.294 -5.388 24.766 1.00 78.62 109 ASN A C 1
ATOM 863 O O . ASN A 1 109 ? -25.021 -5.310 23.564 1.00 78.62 109 ASN A O 1
ATOM 867 N N . GLU A 1 110 ? -24.522 -4.858 25.720 1.00 75.69 110 GLU A N 1
ATOM 868 C CA . GLU A 1 110 ? -23.266 -4.127 25.472 1.00 75.69 110 GLU A CA 1
ATOM 869 C C . GLU A 1 110 ? -22.148 -5.006 24.877 1.00 75.69 110 GLU A C 1
ATOM 871 O O . GLU A 1 110 ? -21.393 -4.534 24.025 1.00 75.69 110 GLU A O 1
ATOM 876 N N . ASP A 1 111 ? -22.071 -6.299 25.221 1.00 79.19 111 ASP A N 1
ATOM 877 C CA . ASP A 1 111 ? -21.043 -7.211 24.683 1.00 79.19 111 ASP A CA 1
ATOM 878 C C . ASP A 1 111 ? -21.180 -7.382 23.159 1.00 79.19 111 ASP A C 1
ATOM 880 O O . ASP A 1 111 ? -20.195 -7.551 22.431 1.00 79.19 111 ASP A O 1
ATOM 884 N N . VAL A 1 112 ? -22.416 -7.298 22.653 1.00 79.38 112 VAL A N 1
ATOM 885 C CA . VAL A 1 112 ? -22.707 -7.340 21.214 1.00 79.38 112 VAL A CA 1
ATOM 886 C C . VAL A 1 112 ? -22.185 -6.083 20.516 1.00 79.38 112 VAL A C 1
ATOM 888 O O . VAL A 1 112 ? -21.677 -6.188 19.399 1.00 79.38 112 VAL A O 1
ATOM 891 N N . ILE A 1 113 ? -22.234 -4.914 21.165 1.00 77.44 113 ILE A N 1
ATOM 892 C CA . ILE A 1 113 ? -21.676 -3.669 20.613 1.00 77.44 113 ILE A CA 1
ATOM 893 C C . ILE A 1 113 ? -20.159 -3.795 20.467 1.00 77.44 113 ILE A C 1
ATOM 895 O O . ILE A 1 113 ? -19.630 -3.497 19.396 1.00 77.44 113 ILE A O 1
ATOM 899 N N . VAL A 1 114 ? -19.467 -4.298 21.494 1.00 76.81 114 VAL A N 1
ATOM 900 C CA . VAL A 1 114 ? -18.003 -4.474 21.471 1.00 76.81 114 VAL A CA 1
ATOM 901 C C . VAL A 1 114 ? -17.570 -5.399 20.324 1.00 76.81 114 VAL A C 1
ATOM 903 O O . VAL A 1 114 ? -16.639 -5.078 19.576 1.00 76.81 114 VAL A O 1
ATOM 906 N N . ASP A 1 115 ? -18.274 -6.519 20.113 1.00 81.81 115 ASP A N 1
ATOM 907 C CA . ASP A 1 115 ? -18.013 -7.416 18.974 1.00 81.81 115 ASP A CA 1
ATOM 908 C C . ASP A 1 115 ? -18.297 -6.729 17.626 1.00 81.81 115 ASP A C 1
ATOM 910 O O . ASP A 1 115 ? -17.520 -6.871 16.674 1.00 81.81 115 ASP A O 1
ATOM 914 N N . ILE A 1 116 ? -19.372 -5.939 17.525 1.00 82.75 116 ILE A N 1
ATOM 915 C CA . ILE A 1 116 ? -19.674 -5.187 16.302 1.00 82.75 116 ILE A CA 1
ATOM 916 C C . ILE A 1 116 ? -18.586 -4.142 16.008 1.00 82.75 116 ILE A C 1
ATOM 918 O O . ILE A 1 116 ? -18.118 -4.078 14.869 1.00 82.75 116 ILE A O 1
ATOM 922 N N . GLU A 1 117 ? -18.130 -3.369 16.996 1.00 79.56 117 GLU A N 1
ATOM 923 C CA . GLU A 1 117 ? -17.076 -2.359 16.817 1.00 79.56 117 GLU A CA 1
ATOM 924 C C . GLU A 1 117 ? -15.736 -2.984 16.391 1.00 79.56 117 GLU A C 1
ATOM 926 O O . GLU A 1 117 ? -15.051 -2.468 15.496 1.00 79.56 117 GLU A O 1
ATOM 931 N N . SER A 1 118 ? -15.384 -4.147 16.949 1.00 79.75 118 SER A N 1
ATOM 932 C CA . SER A 1 118 ? -14.199 -4.906 16.522 1.00 79.75 118 SER A CA 1
ATOM 933 C C . SER A 1 118 ? -14.319 -5.393 15.069 1.00 79.75 118 SER A C 1
ATOM 935 O O . SER A 1 118 ? -13.367 -5.319 14.276 1.00 79.75 118 SER A O 1
ATOM 937 N N . ARG A 1 119 ? -15.515 -5.840 14.661 1.00 84.00 119 ARG A N 1
ATOM 938 C CA . ARG A 1 119 ? -15.792 -6.253 13.275 1.00 84.00 119 ARG A CA 1
ATOM 939 C C . ARG A 1 119 ? -15.771 -5.079 12.302 1.00 84.00 119 ARG A C 1
ATOM 941 O O . ARG A 1 119 ? -15.202 -5.238 11.224 1.00 84.00 119 ARG A O 1
ATOM 948 N N . ILE A 1 120 ? -16.335 -3.928 12.675 1.00 83.00 120 ILE A N 1
ATOM 949 C CA . ILE A 1 120 ? -16.273 -2.657 11.927 1.00 83.00 120 ILE A CA 1
ATOM 950 C C . ILE A 1 120 ? -14.811 -2.276 11.694 1.00 83.00 120 ILE A C 1
ATOM 952 O O . ILE A 1 120 ? -14.389 -2.102 10.552 1.00 83.00 120 ILE A O 1
ATOM 956 N N . THR A 1 121 ? -14.007 -2.284 12.757 1.00 81.94 121 THR A N 1
ATOM 957 C CA . THR A 1 121 ? -12.567 -1.997 12.690 1.00 81.94 121 THR A CA 1
ATOM 958 C C . THR A 1 121 ? -11.845 -2.930 11.716 1.00 81.94 121 THR A C 1
ATOM 960 O O . THR A 1 121 ? -11.073 -2.490 10.862 1.00 81.94 121 THR A O 1
ATOM 963 N N . THR A 1 122 ? -12.120 -4.233 11.804 1.00 79.12 122 THR A N 1
ATOM 964 C CA . THR A 1 122 ? -11.506 -5.230 10.917 1.00 79.12 122 THR A CA 1
ATOM 965 C C . THR A 1 122 ? -11.978 -5.063 9.463 1.00 79.12 122 THR A C 1
ATOM 967 O O . THR A 1 122 ? -11.192 -5.254 8.533 1.00 79.12 122 THR A O 1
ATOM 970 N N . ALA A 1 123 ? -13.243 -4.681 9.253 1.00 84.25 123 ALA A N 1
ATOM 971 C CA . ALA A 1 123 ? -13.827 -4.454 7.931 1.00 84.25 123 ALA A CA 1
ATOM 972 C C . ALA A 1 123 ? -13.258 -3.207 7.233 1.00 84.25 123 ALA A C 1
ATOM 974 O O . ALA A 1 123 ? -13.116 -3.236 6.013 1.00 84.25 123 ALA A O 1
ATOM 975 N N . SER A 1 124 ? -12.885 -2.170 7.990 1.00 82.62 124 SER A N 1
ATOM 976 C CA . SER A 1 124 ? -12.183 -0.971 7.499 1.00 82.62 124 SER A CA 1
ATOM 977 C C . SER A 1 124 ? -10.693 -1.208 7.225 1.00 82.62 124 SER A C 1
ATOM 979 O O . SER A 1 124 ? -10.122 -0.689 6.264 1.00 82.62 124 SER A O 1
ATOM 981 N N . TYR A 1 125 ? -10.049 -2.051 8.036 1.00 86.06 125 TYR A N 1
ATOM 982 C CA . TYR A 1 125 ? -8.615 -2.327 7.937 1.00 86.06 125 TYR A CA 1
ATOM 983 C C . TYR A 1 125 ? -8.199 -2.968 6.599 1.00 86.06 125 TYR A C 1
ATOM 985 O O . TYR A 1 125 ? -7.272 -2.489 5.940 1.00 86.06 125 TYR A O 1
ATOM 993 N N . LEU A 1 126 ? -8.870 -4.049 6.178 1.00 89.50 126 LEU A N 1
ATOM 994 C CA . LEU A 1 126 ? -8.464 -4.835 5.000 1.00 89.50 126 LEU A CA 1
ATOM 995 C C . LEU A 1 126 ? -8.513 -4.044 3.670 1.00 89.50 126 LEU A C 1
ATOM 997 O O . LEU A 1 126 ? -7.511 -4.064 2.947 1.00 89.50 126 LEU A O 1
ATOM 1001 N N . PRO A 1 127 ? -9.602 -3.310 3.347 1.00 91.31 127 PRO A N 1
ATOM 1002 C CA . PRO A 1 127 ? -9.678 -2.416 2.187 1.00 91.31 127 PRO A CA 1
ATOM 1003 C C . PRO A 1 127 ? -8.572 -1.363 2.137 1.00 91.31 127 PRO A C 1
ATOM 1005 O O . PRO A 1 127 ? -8.072 -1.024 1.067 1.00 91.31 127 PRO A O 1
ATOM 1008 N N . CYS A 1 128 ? -8.174 -0.836 3.292 1.00 91.31 128 CYS A N 1
ATOM 1009 C CA . CYS A 1 128 ? -7.141 0.185 3.343 1.00 91.31 128 CYS A CA 1
ATOM 1010 C C . CYS A 1 128 ? -5.760 -0.414 3.034 1.00 91.31 128 CYS A C 1
ATOM 1012 O O . CYS A 1 128 ? -5.019 0.123 2.210 1.00 91.31 128 CYS A O 1
ATOM 1014 N N . VAL A 1 129 ? -5.429 -1.576 3.619 1.00 92.88 129 VAL A N 1
ATOM 1015 C CA . VAL A 1 129 ? -4.156 -2.271 3.345 1.00 92.88 129 VAL A CA 1
ATOM 1016 C C . VAL A 1 129 ? -4.002 -2.585 1.861 1.00 92.88 129 VAL A C 1
ATOM 1018 O O . VAL A 1 129 ? -2.929 -2.356 1.306 1.00 92.88 129 VAL A O 1
ATOM 1021 N N . ILE A 1 130 ? -5.054 -3.074 1.196 1.00 94.69 130 ILE A N 1
ATOM 1022 C CA . ILE A 1 130 ? -4.968 -3.416 -0.230 1.00 94.69 130 ILE A CA 1
ATOM 1023 C C . ILE A 1 130 ? -4.767 -2.183 -1.125 1.00 94.69 130 ILE A C 1
ATOM 1025 O O . ILE A 1 130 ? -4.083 -2.273 -2.146 1.00 94.69 130 ILE A O 1
ATOM 1029 N N . VAL A 1 131 ? -5.283 -1.020 -0.717 1.00 94.38 131 VAL A N 1
ATOM 1030 C CA . VAL A 1 131 ? -5.004 0.268 -1.370 1.00 94.38 131 VAL A CA 1
ATOM 1031 C C . VAL A 1 131 ? -3.549 0.693 -1.151 1.00 94.38 131 VAL A C 1
ATOM 1033 O O . VAL A 1 131 ? -2.880 1.075 -2.110 1.00 94.38 131 VAL A O 1
ATOM 1036 N N . PHE A 1 132 ? -3.016 0.573 0.071 1.00 94.19 132 PHE A N 1
ATOM 1037 C CA . PHE A 1 132 ? -1.603 0.869 0.348 1.00 94.19 132 PHE A CA 1
ATOM 1038 C C . PHE A 1 132 ? -0.645 -0.056 -0.411 1.00 94.19 132 PHE A C 1
ATOM 1040 O O . PHE A 1 132 ? 0.382 0.394 -0.912 1.00 94.19 132 PHE A O 1
ATOM 1047 N N . VAL A 1 133 ? -0.994 -1.337 -0.546 1.00 95.31 133 VAL A N 1
ATOM 1048 C CA . VAL A 1 133 ? -0.282 -2.275 -1.426 1.00 95.31 133 VAL A CA 1
ATOM 1049 C C . VAL A 1 133 ? -0.393 -1.820 -2.884 1.00 95.31 133 VAL A C 1
ATOM 1051 O O . VAL A 1 133 ? 0.607 -1.818 -3.600 1.00 95.31 133 VAL A O 1
ATOM 1054 N N . GLY A 1 134 ? -1.569 -1.350 -3.306 1.00 95.06 134 GLY A N 1
ATOM 1055 C CA . GLY A 1 134 ? -1.796 -0.752 -4.622 1.00 95.06 134 GLY A CA 1
ATOM 1056 C C . GLY A 1 134 ? -0.846 0.395 -4.953 1.00 95.06 134 GLY A C 1
ATOM 1057 O O . GLY A 1 134 ? -0.278 0.399 -6.042 1.00 95.06 134 GLY A O 1
ATOM 1058 N N . LEU A 1 135 ? -0.582 1.294 -3.994 1.00 95.00 135 LEU A N 1
ATOM 1059 C CA . LEU A 1 135 ? 0.383 2.397 -4.142 1.00 95.00 135 LEU A CA 1
ATOM 1060 C C . LEU A 1 135 ? 1.804 1.917 -4.481 1.00 95.00 135 LEU A C 1
ATOM 1062 O O . LEU A 1 135 ? 2.589 2.675 -5.040 1.00 95.00 135 LEU A O 1
ATOM 1066 N N . VAL A 1 136 ? 2.161 0.677 -4.144 1.00 96.06 136 VAL A N 1
ATOM 1067 C CA . VAL A 1 136 ? 3.454 0.082 -4.517 1.00 96.06 136 VAL A CA 1
ATOM 1068 C C . VAL A 1 136 ? 3.347 -0.703 -5.815 1.00 96.06 136 VAL A C 1
ATOM 1070 O O . VAL A 1 136 ? 4.228 -0.607 -6.665 1.00 96.06 136 VAL A O 1
ATOM 1073 N N . LEU A 1 137 ? 2.293 -1.501 -5.971 1.00 95.06 137 LEU A N 1
ATOM 1074 C CA . LEU A 1 137 ? 2.205 -2.442 -7.081 1.00 95.06 137 LEU A CA 1
ATOM 1075 C C . LEU A 1 137 ? 1.902 -1.757 -8.408 1.00 95.06 137 LEU A C 1
ATOM 1077 O O . LEU A 1 137 ? 2.500 -2.140 -9.411 1.00 95.06 137 LEU A O 1
ATOM 1081 N N . PHE A 1 138 ? 1.031 -0.743 -8.440 1.00 94.62 138 PHE A N 1
ATOM 1082 C CA . PHE A 1 138 ? 0.682 -0.103 -9.708 1.00 94.62 138 PHE A CA 1
ATOM 1083 C C . PHE A 1 138 ? 1.892 0.615 -10.348 1.00 94.62 138 PHE A C 1
ATOM 1085 O O . PHE A 1 138 ? 2.133 0.375 -11.530 1.00 94.62 138 PHE A O 1
ATOM 1092 N N . PRO A 1 139 ? 2.747 1.378 -9.624 1.00 95.50 139 PRO A N 1
ATOM 1093 C CA . PRO A 1 139 ? 3.937 1.980 -10.226 1.00 95.50 139 PRO A CA 1
ATOM 1094 C C . PRO A 1 139 ? 4.975 0.943 -10.657 1.00 95.50 139 PRO A C 1
ATOM 1096 O O . PRO A 1 139 ? 5.633 1.127 -11.676 1.00 95.50 139 PRO A O 1
ATOM 1099 N N . VAL A 1 140 ? 5.098 -0.170 -9.920 1.00 95.75 140 VAL A N 1
ATOM 1100 C CA . VAL A 1 140 ? 5.938 -1.312 -10.321 1.00 95.75 140 VAL A CA 1
ATOM 1101 C C . VAL A 1 140 ? 5.442 -1.932 -11.619 1.00 95.75 140 VAL A C 1
ATOM 1103 O O . VAL A 1 140 ? 6.265 -2.237 -12.479 1.00 95.75 140 VAL A O 1
ATOM 1106 N N . CYS A 1 141 ? 4.127 -2.070 -11.800 1.00 95.00 141 CYS A N 1
ATOM 1107 C CA . CYS A 1 141 ? 3.556 -2.530 -13.063 1.00 95.00 141 CYS A CA 1
ATOM 1108 C C . CYS A 1 141 ? 3.897 -1.567 -14.202 1.00 95.00 141 CYS A C 1
ATOM 1110 O O . CYS A 1 141 ? 4.407 -2.013 -15.223 1.00 95.00 141 CYS A O 1
ATOM 1112 N N . ILE A 1 142 ? 3.680 -0.260 -14.011 1.00 94.56 142 ILE A N 1
ATOM 1113 C CA . ILE A 1 142 ? 3.982 0.748 -15.038 1.00 94.56 142 ILE A CA 1
ATOM 1114 C C . ILE A 1 142 ? 5.466 0.706 -15.417 1.00 94.56 142 ILE A C 1
ATOM 1116 O O . ILE A 1 142 ? 5.794 0.640 -16.597 1.00 94.56 142 ILE A O 1
ATOM 1120 N N . TYR A 1 143 ? 6.360 0.669 -14.427 1.00 94.81 143 TYR A N 1
ATOM 1121 C CA . TYR A 1 143 ? 7.801 0.590 -14.659 1.00 94.81 143 TYR A CA 1
ATOM 1122 C C . TYR A 1 143 ? 8.212 -0.689 -15.404 1.00 94.81 143 TYR A C 1
ATOM 1124 O O . TYR A 1 143 ? 9.033 -0.650 -16.318 1.00 94.81 143 TYR A O 1
ATOM 1132 N N . ALA A 1 144 ? 7.629 -1.833 -15.031 1.00 94.38 144 ALA A N 1
ATOM 1133 C CA . ALA A 1 144 ? 7.886 -3.111 -15.687 1.00 94.38 144 ALA A CA 1
ATOM 1134 C C . ALA A 1 144 ? 7.412 -3.118 -17.145 1.00 94.38 144 ALA A C 1
ATOM 1136 O O . ALA A 1 144 ? 8.098 -3.645 -18.022 1.00 94.38 144 ALA A O 1
ATOM 1137 N N . VAL A 1 145 ? 6.239 -2.534 -17.397 1.00 93.88 145 VAL A N 1
ATOM 1138 C CA . VAL A 1 145 ? 5.645 -2.434 -18.728 1.00 93.88 145 VAL A CA 1
ATOM 1139 C C . VAL A 1 145 ? 6.478 -1.522 -19.624 1.00 93.88 145 VAL A C 1
ATOM 1141 O O . VAL A 1 145 ? 6.821 -1.949 -20.721 1.00 93.88 145 VAL A O 1
ATOM 1144 N N . ASP A 1 146 ? 6.871 -0.342 -19.141 1.00 91.69 146 ASP A N 1
ATOM 1145 C CA . ASP A 1 146 ? 7.706 0.620 -19.880 1.00 91.69 146 ASP A CA 1
ATOM 1146 C C . ASP A 1 146 ? 9.062 0.018 -20.297 1.00 91.69 146 ASP A C 1
ATOM 1148 O O . ASP A 1 146 ? 9.531 0.206 -21.417 1.00 91.69 146 ASP A O 1
ATOM 1152 N N . ARG A 1 147 ? 9.651 -0.820 -19.432 1.00 90.25 147 ARG A N 1
ATOM 1153 C CA . ARG A 1 147 ? 10.884 -1.578 -19.716 1.00 90.25 147 ARG A CA 1
ATOM 1154 C C . ARG A 1 147 ? 10.715 -2.700 -20.742 1.00 90.25 147 ARG A C 1
ATOM 1156 O O . ARG A 1 147 ? 11.702 -3.106 -21.348 1.00 90.25 147 ARG A O 1
ATOM 1163 N N . THR A 1 148 ? 9.510 -3.247 -20.890 1.00 92.38 148 THR A N 1
ATOM 1164 C CA . THR A 1 148 ? 9.277 -4.491 -21.646 1.00 92.38 148 THR A CA 1
ATOM 1165 C C . THR A 1 148 ? 8.621 -4.242 -23.001 1.00 92.38 148 THR A C 1
ATOM 1167 O O . THR A 1 148 ? 8.960 -4.906 -23.982 1.00 92.38 148 THR A O 1
ATOM 1170 N N . TYR A 1 149 ? 7.658 -3.323 -23.060 1.00 91.44 149 TYR A N 1
ATOM 1171 C CA . TYR A 1 149 ? 6.753 -3.152 -24.190 1.00 91.44 149 TYR A CA 1
ATOM 1172 C C . TYR A 1 149 ? 6.746 -1.698 -24.663 1.00 91.44 149 TYR A C 1
ATOM 1174 O O . TYR A 1 149 ? 6.399 -0.794 -23.911 1.00 91.44 149 TYR A O 1
ATOM 1182 N N . SER A 1 150 ? 7.054 -1.487 -25.942 1.00 86.06 150 SER A N 1
ATOM 1183 C CA . SER A 1 150 ? 6.952 -0.187 -26.624 1.00 86.06 150 SER A CA 1
ATOM 1184 C C . SER A 1 150 ? 5.802 -0.126 -27.638 1.00 86.06 150 SER A C 1
ATOM 1186 O O . SER A 1 150 ? 5.651 0.856 -28.364 1.00 86.06 150 SER A O 1
ATOM 1188 N N . ASP A 1 151 ? 4.993 -1.183 -27.706 1.00 88.56 151 ASP A N 1
ATOM 1189 C CA . ASP A 1 151 ? 3.866 -1.341 -28.617 1.00 88.56 151 ASP A CA 1
ATOM 1190 C C . ASP A 1 151 ? 2.517 -1.094 -27.913 1.00 88.56 151 ASP A C 1
ATOM 1192 O O . ASP A 1 151 ? 2.436 -0.784 -26.722 1.00 88.56 151 ASP A O 1
ATOM 1196 N N . GLY A 1 152 ? 1.413 -1.255 -28.650 1.00 85.69 152 GLY A N 1
ATOM 1197 C CA . GLY A 1 152 ? 0.066 -1.033 -28.111 1.00 85.69 152 GLY A CA 1
ATOM 1198 C C . GLY A 1 152 ? -0.298 -1.934 -26.920 1.00 85.69 152 GLY A C 1
ATOM 1199 O O . GLY A 1 152 ? -1.170 -1.572 -26.126 1.00 85.69 152 GLY A O 1
ATOM 1200 N N . ARG A 1 153 ? 0.379 -3.080 -26.748 1.00 87.94 153 ARG A N 1
ATOM 1201 C CA . ARG A 1 153 ? 0.201 -3.953 -25.579 1.00 87.94 153 ARG A CA 1
ATOM 1202 C C . ARG A 1 153 ? 0.709 -3.278 -24.308 1.00 87.94 153 ARG A C 1
ATOM 1204 O O . ARG A 1 153 ? 0.037 -3.370 -23.281 1.00 87.94 153 ARG A O 1
ATOM 1211 N N . GLY A 1 154 ? 1.838 -2.574 -24.384 1.00 89.88 154 GLY A N 1
ATOM 1212 C CA . GLY A 1 154 ? 2.370 -1.808 -23.258 1.00 89.88 154 GLY A CA 1
ATOM 1213 C C . GLY A 1 154 ? 1.378 -0.754 -22.772 1.00 89.88 154 GLY A C 1
ATOM 1214 O O . GLY A 1 154 ? 1.012 -0.728 -21.599 1.00 89.88 154 GLY A O 1
ATOM 1215 N N . THR A 1 155 ? 0.824 0.044 -23.689 1.00 90.50 155 THR A N 1
ATOM 1216 C CA . THR A 1 155 ? -0.205 1.040 -23.339 1.00 90.50 155 THR A CA 1
ATOM 1217 C C . THR A 1 155 ? -1.415 0.401 -22.656 1.00 90.50 155 THR A C 1
ATOM 1219 O O . THR A 1 155 ? -1.880 0.905 -21.634 1.00 90.50 155 THR A O 1
ATOM 1222 N N . PHE A 1 156 ? -1.904 -0.730 -23.174 1.00 92.06 156 PHE A N 1
ATOM 1223 C CA . PHE A 1 156 ? -3.029 -1.448 -22.575 1.00 92.06 156 PHE A CA 1
ATOM 1224 C C . PHE A 1 156 ? -2.737 -1.916 -21.141 1.00 92.06 156 PHE A C 1
ATOM 1226 O O . PHE A 1 156 ? -3.560 -1.697 -20.253 1.00 92.06 156 PHE A O 1
ATOM 1233 N N . LEU A 1 157 ? -1.575 -2.532 -20.894 1.00 92.62 157 LEU A N 1
ATOM 1234 C CA . LEU A 1 157 ? -1.201 -3.034 -19.566 1.00 92.62 157 LEU A CA 1
ATOM 1235 C C . LEU A 1 157 ? -0.996 -1.906 -18.547 1.00 92.62 157 LEU A C 1
ATOM 1237 O O . LEU A 1 157 ? -1.429 -2.031 -17.399 1.00 92.62 157 LEU A O 1
ATOM 1241 N N . THR A 1 158 ? -0.401 -0.790 -18.971 1.00 92.62 158 THR A N 1
ATOM 1242 C CA . THR A 1 158 ? -0.262 0.417 -18.145 1.00 92.62 158 THR A CA 1
ATOM 1243 C C . THR A 1 158 ? -1.630 0.945 -17.722 1.00 92.62 158 THR A C 1
ATOM 1245 O O . THR A 1 158 ? -1.891 1.068 -16.523 1.00 92.62 158 THR A O 1
ATOM 1248 N N . VAL A 1 159 ? -2.543 1.148 -18.680 1.00 92.94 159 VAL A N 1
ATOM 1249 C CA . VAL A 1 159 ? -3.914 1.609 -18.401 1.00 92.94 159 VAL A CA 1
ATOM 1250 C C . VAL A 1 159 ? -4.663 0.613 -17.514 1.00 92.94 159 VAL A C 1
ATOM 1252 O O . 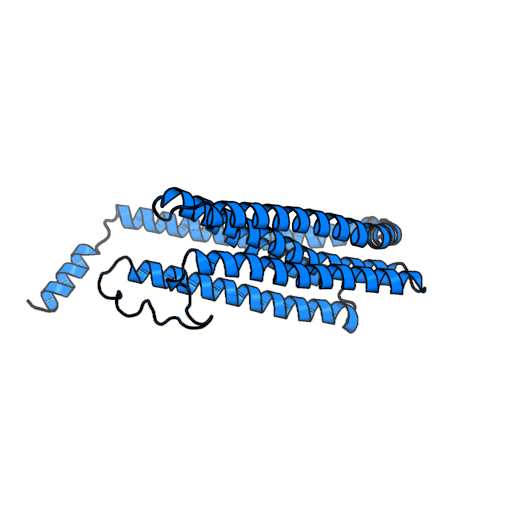VAL A 1 159 ? -5.344 1.019 -16.576 1.00 92.94 159 VAL A O 1
ATOM 1255 N N . LEU A 1 160 ? -4.512 -0.693 -17.751 1.00 92.94 160 LEU A N 1
ATOM 1256 C CA . LEU A 1 160 ? -5.115 -1.725 -16.909 1.00 92.94 160 LEU A CA 1
ATOM 1257 C C . LEU A 1 160 ? -4.636 -1.613 -15.455 1.00 92.94 160 LEU A C 1
ATOM 1259 O O . LEU A 1 160 ? -5.458 -1.647 -14.542 1.00 92.94 160 LEU A O 1
ATOM 1263 N N . SER A 1 161 ? -3.328 -1.456 -15.231 1.00 93.06 161 SER A N 1
ATOM 1264 C CA . SER A 1 161 ? -2.762 -1.345 -13.880 1.00 93.06 161 SER A CA 1
ATOM 1265 C C . SER A 1 161 ? -3.269 -0.107 -13.129 1.00 93.06 161 SER A C 1
ATOM 1267 O O . SER A 1 161 ? -3.625 -0.200 -11.951 1.00 93.06 161 SER A O 1
ATOM 1269 N N . GLU A 1 162 ? -3.392 1.025 -13.827 1.00 94.00 162 GLU A N 1
ATOM 1270 C CA . GLU A 1 162 ? -3.941 2.264 -13.279 1.00 94.00 162 GLU A CA 1
ATOM 1271 C C . GLU A 1 162 ? -5.437 2.125 -12.968 1.00 94.00 162 GLU A C 1
ATOM 1273 O O . GLU A 1 162 ? -5.874 2.456 -11.866 1.00 94.00 162 GLU A O 1
ATOM 1278 N N . LEU A 1 163 ? -6.225 1.561 -13.890 1.00 95.19 163 LEU A N 1
ATOM 1279 C CA . LEU A 1 163 ? -7.655 1.331 -13.681 1.00 95.19 163 LEU A CA 1
ATOM 1280 C C . LEU A 1 163 ? -7.920 0.395 -12.501 1.00 95.19 163 LEU A C 1
ATOM 1282 O O . LEU A 1 163 ? -8.795 0.684 -11.688 1.00 95.19 163 LEU A O 1
ATOM 1286 N N . VAL A 1 164 ? -7.162 -0.698 -12.362 1.00 95.56 164 VAL A N 1
ATOM 1287 C CA . VAL A 1 164 ? -7.291 -1.608 -11.211 1.00 95.56 164 VAL A CA 1
ATOM 1288 C C . VAL A 1 164 ? -7.039 -0.854 -9.903 1.00 95.56 164 VAL A C 1
ATOM 1290 O O . VAL A 1 164 ? -7.810 -1.000 -8.951 1.00 95.56 164 VAL A O 1
ATOM 1293 N N . PHE A 1 165 ? -6.015 0.004 -9.858 1.00 95.81 165 PHE A N 1
ATOM 1294 C CA . PHE A 1 165 ? -5.741 0.833 -8.686 1.00 95.81 165 PHE A CA 1
ATOM 1295 C C . PHE A 1 165 ? -6.859 1.854 -8.411 1.00 95.81 165 PHE A C 1
ATOM 1297 O O . PHE A 1 165 ? -7.337 1.944 -7.277 1.00 95.81 165 PHE A O 1
ATOM 1304 N N . LEU A 1 166 ? -7.350 2.569 -9.426 1.00 95.81 166 LEU A N 1
ATOM 1305 C CA . LEU A 1 166 ? -8.441 3.539 -9.268 1.00 95.81 166 LEU A CA 1
ATOM 1306 C C . LEU A 1 166 ? -9.752 2.880 -8.817 1.00 95.81 166 LEU A C 1
ATOM 1308 O O . LEU A 1 166 ? -10.435 3.407 -7.937 1.00 95.81 166 LEU A O 1
ATOM 1312 N N . ILE A 1 167 ? -10.084 1.702 -9.356 1.00 96.38 167 ILE A N 1
ATOM 1313 C CA . ILE A 1 167 ? -11.243 0.919 -8.906 1.00 96.38 167 ILE A CA 1
ATOM 1314 C C . ILE A 1 167 ? -11.053 0.503 -7.441 1.00 96.38 167 ILE A C 1
ATOM 1316 O O . ILE A 1 167 ? -12.006 0.579 -6.668 1.00 96.38 167 ILE A O 1
ATOM 1320 N N . SER A 1 168 ? -9.838 0.131 -7.021 1.00 95.44 168 SER A N 1
ATOM 1321 C CA . SER A 1 168 ? -9.549 -0.204 -5.615 1.00 95.44 168 SER A CA 1
ATOM 1322 C C . SER A 1 168 ? -9.790 0.977 -4.676 1.00 95.44 168 SER A C 1
ATOM 1324 O O . SER A 1 168 ? -10.432 0.814 -3.640 1.00 95.44 168 SER A O 1
ATOM 1326 N N . MET A 1 169 ? -9.382 2.183 -5.077 1.00 93.31 169 MET A N 1
ATOM 1327 C CA . MET A 1 169 ? -9.636 3.417 -4.333 1.00 93.31 169 MET A CA 1
ATOM 1328 C C . MET A 1 169 ? -11.134 3.726 -4.248 1.00 93.31 169 MET A C 1
ATOM 1330 O O . MET A 1 169 ? -11.640 4.067 -3.179 1.00 93.31 169 MET A O 1
ATOM 1334 N N . ALA A 1 170 ? -11.863 3.574 -5.356 1.00 94.56 170 ALA A N 1
ATOM 1335 C CA . ALA A 1 170 ? -13.305 3.792 -5.383 1.00 94.56 170 ALA A CA 1
ATOM 1336 C C . ALA A 1 170 ? -14.050 2.792 -4.483 1.00 94.56 170 ALA A C 1
ATOM 1338 O O . ALA A 1 170 ? -14.892 3.196 -3.679 1.00 94.56 170 ALA A O 1
ATOM 1339 N N . LEU A 1 171 ? -13.712 1.501 -4.567 1.00 94.44 171 LEU A N 1
ATOM 1340 C CA . LEU A 1 171 ? -14.291 0.464 -3.711 1.00 94.44 171 LEU A CA 1
ATOM 1341 C C . LEU A 1 171 ? -13.946 0.688 -2.236 1.00 94.44 171 LEU A C 1
ATOM 1343 O O . LEU A 1 171 ? -14.818 0.517 -1.388 1.00 94.44 171 LEU A O 1
ATOM 1347 N N . TYR A 1 172 ? -12.721 1.124 -1.928 1.00 93.06 172 TYR A N 1
ATOM 1348 C CA . TYR A 1 172 ? -12.328 1.516 -0.575 1.00 93.06 172 TYR A CA 1
ATOM 1349 C C . TYR A 1 172 ? -13.234 2.623 -0.035 1.00 93.06 172 TYR A C 1
ATOM 1351 O O . TYR A 1 172 ? -13.824 2.453 1.026 1.00 93.06 172 TYR A O 1
ATOM 1359 N N . CYS A 1 173 ? -13.429 3.706 -0.794 1.00 89.50 173 CYS A N 1
ATOM 1360 C CA . CYS A 1 173 ? -14.329 4.793 -0.403 1.00 89.50 173 CYS A CA 1
ATOM 1361 C C . CYS A 1 173 ? -15.770 4.312 -0.175 1.00 89.50 173 CYS A C 1
ATOM 1363 O O . CYS A 1 173 ? -16.436 4.784 0.746 1.00 89.50 173 CYS A O 1
ATOM 1365 N N . VAL A 1 174 ? -16.258 3.377 -0.999 1.00 92.06 174 VAL A N 1
ATOM 1366 C CA . VAL A 1 174 ? -17.593 2.784 -0.833 1.00 92.06 174 VAL A CA 1
ATOM 1367 C C . VAL A 1 174 ? -17.672 1.968 0.455 1.00 92.06 174 VAL A C 1
ATOM 1369 O O . VAL A 1 174 ? -18.597 2.179 1.235 1.00 92.06 174 VAL A O 1
ATOM 1372 N N . VAL A 1 175 ? -16.719 1.064 0.700 1.00 88.44 175 VAL A N 1
ATOM 1373 C CA . VAL A 1 175 ? -16.711 0.232 1.912 1.00 88.44 175 VAL A CA 1
ATOM 1374 C C . VAL A 1 175 ? -16.562 1.092 3.163 1.00 88.44 175 VAL A C 1
ATOM 1376 O O . VAL A 1 175 ? -17.348 0.924 4.088 1.00 88.44 175 VAL A O 1
ATOM 1379 N N . GLU A 1 176 ? -15.633 2.048 3.176 1.00 85.56 176 GLU A N 1
ATOM 1380 C CA . GLU A 1 176 ? -15.457 2.978 4.297 1.00 85.56 176 GLU A CA 1
ATOM 1381 C C . GLU A 1 176 ? -16.732 3.757 4.586 1.00 85.56 176 GLU A C 1
ATOM 1383 O O . GLU A 1 176 ? -17.181 3.808 5.728 1.00 85.56 176 GLU A O 1
ATOM 1388 N N . LYS A 1 177 ? -17.381 4.304 3.552 1.00 84.44 177 LYS A N 1
ATOM 1389 C CA . LYS A 1 177 ? -18.662 4.987 3.730 1.00 84.44 177 LYS A CA 1
ATOM 1390 C C . LYS A 1 177 ? -19.707 4.062 4.357 1.00 84.44 177 LYS A C 1
ATOM 1392 O O . LYS A 1 177 ? -20.369 4.462 5.307 1.00 84.44 177 LYS A O 1
ATOM 1397 N N . LEU A 1 178 ? -19.845 2.841 3.840 1.00 86.62 178 LEU A N 1
ATOM 1398 C CA . LEU A 1 178 ? -20.811 1.868 4.347 1.00 86.62 178 LEU A CA 1
ATOM 1399 C C . LEU A 1 178 ? -20.537 1.491 5.808 1.00 86.62 178 LEU A C 1
ATOM 1401 O O . LEU A 1 178 ? -21.471 1.436 6.599 1.00 86.62 178 LEU A O 1
ATOM 1405 N N . VAL A 1 179 ? -19.276 1.249 6.171 1.00 83.81 179 VAL A N 1
ATOM 1406 C CA . VAL A 1 179 ? -18.872 0.888 7.536 1.00 83.81 179 VAL A CA 1
ATOM 1407 C C . VAL A 1 179 ? -19.092 2.058 8.502 1.00 83.81 179 VAL A C 1
ATOM 1409 O O . VAL A 1 179 ? -19.693 1.865 9.557 1.00 83.81 179 VAL A O 1
ATOM 1412 N N . ILE A 1 180 ? -18.705 3.277 8.113 1.00 80.69 180 ILE A N 1
ATOM 1413 C CA . ILE A 1 180 ? -18.914 4.501 8.904 1.00 80.69 180 ILE A CA 1
ATOM 1414 C C . ILE A 1 180 ? -20.406 4.795 9.095 1.00 80.69 180 ILE A C 1
ATOM 1416 O O . ILE A 1 180 ? -20.820 5.218 10.174 1.00 80.69 180 ILE A O 1
ATOM 1420 N N . ASP A 1 181 ? -21.229 4.593 8.065 1.00 82.75 181 ASP A N 1
ATOM 1421 C CA . ASP A 1 181 ? -22.673 4.819 8.163 1.00 82.75 181 ASP A CA 1
ATOM 1422 C C . ASP A 1 181 ? -23.336 3.835 9.144 1.00 82.75 181 ASP A C 1
ATOM 1424 O O . ASP A 1 181 ? -24.291 4.213 9.820 1.00 82.75 181 ASP A O 1
ATOM 1428 N N . GLU A 1 182 ? -22.830 2.604 9.277 1.00 82.00 182 GLU A N 1
ATOM 1429 C CA . GLU A 1 182 ? -23.283 1.671 10.319 1.00 82.00 182 GLU A CA 1
ATOM 1430 C C . GLU A 1 182 ? -22.736 2.038 11.709 1.00 82.00 182 GLU A C 1
ATOM 1432 O O . GLU A 1 182 ? -23.487 1.986 12.683 1.00 82.00 182 GLU A O 1
ATOM 1437 N N . GLU A 1 183 ? -21.478 2.485 11.818 1.00 78.06 183 GLU A N 1
ATOM 1438 C CA . GLU A 1 183 ? -20.921 2.967 13.093 1.00 78.06 183 GLU A CA 1
ATOM 1439 C C . GLU A 1 183 ? -21.728 4.153 13.646 1.00 78.06 183 GLU A C 1
ATOM 1441 O O . GLU A 1 183 ? -22.017 4.207 14.840 1.00 78.06 183 GLU A O 1
ATOM 1446 N N . LYS A 1 184 ? -22.168 5.070 12.776 1.00 75.75 184 LYS A N 1
ATOM 1447 C CA . LYS A 1 184 ? -23.026 6.206 13.154 1.00 75.75 184 LYS A CA 1
ATOM 1448 C C . LYS A 1 184 ? -24.412 5.797 13.650 1.00 75.75 184 LYS A C 1
ATOM 1450 O O . LYS A 1 184 ? -25.015 6.555 14.401 1.00 75.75 184 LYS A O 1
ATOM 1455 N N . LYS A 1 185 ? -24.946 4.652 13.212 1.00 78.56 185 LYS A N 1
ATOM 1456 C CA . LYS A 1 185 ? -26.230 4.141 13.726 1.00 78.56 185 LYS A CA 1
ATOM 1457 C C . LYS A 1 185 ? -26.084 3.566 15.127 1.00 78.56 185 LYS A C 1
ATOM 1459 O O . LYS A 1 185 ? -27.005 3.708 15.918 1.00 78.56 185 LYS A O 1
ATOM 1464 N N . LEU A 1 186 ? -24.956 2.912 15.399 1.00 73.19 186 LEU A N 1
ATOM 1465 C CA . LEU A 1 186 ? -24.643 2.362 16.719 1.00 73.19 186 LEU A CA 1
ATOM 1466 C C . LEU A 1 186 ? -24.341 3.460 17.732 1.00 73.19 186 LEU A C 1
ATOM 1468 O O . LEU A 1 186 ? -24.806 3.392 18.860 1.00 73.19 186 LEU A O 1
ATOM 1472 N N . ASN A 1 187 ? -23.587 4.468 17.300 1.00 69.00 187 ASN A N 1
ATOM 1473 C CA . ASN A 1 187 ? -23.076 5.538 18.142 1.00 69.00 187 ASN A CA 1
ATOM 1474 C C . ASN A 1 187 ? -23.540 6.903 17.595 1.00 69.00 187 ASN A C 1
ATOM 1476 O O . ASN A 1 187 ? -22.739 7.642 17.004 1.00 69.00 187 ASN A O 1
ATOM 1480 N N . PRO A 1 188 ? -24.838 7.245 17.706 1.00 62.66 188 PRO A N 1
ATOM 1481 C CA . PRO A 1 188 ? -25.375 8.506 17.197 1.00 62.66 188 PRO A CA 1
ATOM 1482 C C . PRO A 1 188 ? -24.726 9.735 17.852 1.00 62.66 188 PRO A C 1
ATOM 1484 O O . PRO A 1 188 ? -24.642 10.782 17.226 1.00 62.66 188 PRO A O 1
ATOM 1487 N N . GLU A 1 189 ? -24.182 9.620 19.063 1.00 54.25 189 GLU A N 1
ATOM 1488 C CA . GLU A 1 189 ? -23.398 10.657 19.745 1.00 54.25 189 GLU A CA 1
ATOM 1489 C C . GLU A 1 189 ? -22.042 10.950 19.078 1.00 54.25 189 GLU A C 1
ATOM 1491 O O . GLU A 1 189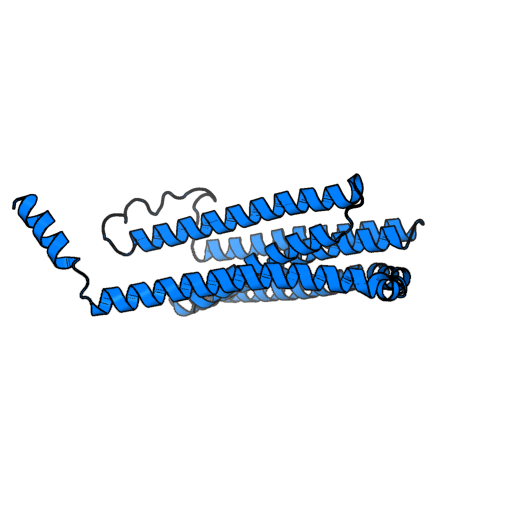 ? -21.483 12.033 19.262 1.00 54.25 189 GLU A O 1
ATOM 1496 N N . LYS A 1 190 ? -21.537 10.045 18.224 1.00 55.34 190 LYS A N 1
ATOM 1497 C CA . LYS A 1 190 ? -20.384 10.312 17.347 1.00 55.34 190 LYS A CA 1
ATOM 1498 C C . LYS A 1 190 ? -20.762 11.180 16.128 1.00 55.34 190 LYS A C 1
ATOM 1500 O O . LYS A 1 190 ? -19.903 11.430 15.282 1.00 55.34 190 LYS A O 1
ATOM 1505 N N . SER A 1 191 ? -21.997 11.701 16.027 1.00 43.91 191 SER A N 1
ATOM 1506 C CA . SER A 1 191 ? -22.483 12.581 14.941 1.00 43.91 191 SER A CA 1
ATOM 1507 C C . SER A 1 191 ? -21.935 14.020 14.968 1.00 43.91 191 SER A C 1
ATOM 1509 O O . SER A 1 191 ? -22.609 14.960 14.537 1.00 43.91 191 SER A O 1
ATOM 1511 N N . GLY A 1 192 ? -20.718 14.221 15.469 1.00 38.62 192 GLY A N 1
ATOM 1512 C CA . GLY A 1 192 ? -19.987 15.472 15.302 1.00 38.62 192 GLY A CA 1
ATOM 1513 C C . GLY A 1 192 ? -19.432 15.583 13.882 1.00 38.62 192 GLY A C 1
ATOM 1514 O O . GLY A 1 192 ? -19.034 14.591 13.270 1.00 38.62 192 GLY A O 1
ATOM 1515 N N . ASN A 1 193 ? -19.388 16.804 13.345 1.00 38.94 193 ASN A N 1
ATOM 1516 C CA . ASN A 1 193 ? -18.626 17.142 12.141 1.00 38.94 193 ASN A CA 1
ATOM 1517 C C . ASN A 1 193 ? -17.220 16.498 12.221 1.00 38.94 193 ASN A C 1
ATOM 1519 O O . ASN A 1 193 ? -16.654 16.398 13.305 1.00 38.94 193 ASN A O 1
ATOM 1523 N N . ILE A 1 194 ? -16.623 16.087 11.095 1.00 37.38 194 ILE A N 1
ATOM 1524 C CA . ILE A 1 194 ? -15.306 15.401 11.019 1.00 37.38 194 ILE A CA 1
ATOM 1525 C C . ILE A 1 194 ? -14.192 16.212 11.738 1.00 37.38 194 ILE A C 1
ATOM 1527 O O . ILE A 1 194 ? -13.126 15.690 12.070 1.00 37.38 194 ILE A O 1
ATOM 1531 N N . PHE A 1 195 ? -14.460 17.493 12.014 1.00 37.25 195 PHE A N 1
ATOM 1532 C CA . PHE A 1 195 ? -13.613 18.447 12.725 1.00 37.25 195 PHE A CA 1
ATOM 1533 C C . PHE A 1 195 ? -14.118 18.910 14.101 1.00 37.25 195 PHE A C 1
ATOM 1535 O O . PHE A 1 195 ? -13.479 19.778 14.696 1.00 37.25 195 PHE A O 1
ATOM 1542 N N . ASP A 1 196 ? -15.207 18.364 14.640 1.00 35.31 196 ASP A N 1
ATOM 1543 C CA . ASP A 1 196 ? -15.736 18.825 15.923 1.00 35.31 196 ASP A CA 1
ATOM 1544 C C . ASP A 1 196 ? -15.070 18.106 17.101 1.00 35.31 196 ASP A C 1
ATOM 1546 O O . ASP A 1 196 ? -15.495 17.055 17.577 1.00 35.31 196 ASP A O 1
ATOM 1550 N N . MET A 1 197 ? -13.959 18.680 17.562 1.00 34.94 197 MET A N 1
ATOM 1551 C CA . MET A 1 197 ? -13.261 18.260 18.779 1.00 34.94 197 MET A CA 1
ATOM 1552 C C . MET A 1 197 ? -13.903 18.816 20.064 1.00 34.94 197 MET A C 1
ATOM 1554 O O . MET A 1 197 ? -13.265 18.765 21.118 1.00 34.94 197 MET A O 1
ATOM 1558 N N . HIS A 1 198 ? -15.121 19.368 20.016 1.00 34.81 198 HIS A N 1
ATOM 1559 C CA . HIS A 1 198 ? -15.657 20.125 21.150 1.00 34.81 198 HIS A CA 1
ATOM 1560 C C . HIS A 1 198 ? -16.484 19.345 22.171 1.00 34.81 198 HIS A C 1
ATOM 1562 O O . HIS A 1 198 ? -16.744 19.894 23.237 1.00 34.81 198 HIS A O 1
ATOM 1568 N N . PHE A 1 199 ? -16.777 18.059 21.970 1.00 29.84 199 PHE A N 1
ATOM 1569 C CA . PHE A 1 199 ? -17.570 17.300 22.951 1.00 29.84 199 PHE A CA 1
ATOM 1570 C C . PHE A 1 199 ? -16.774 16.710 24.133 1.00 29.84 199 PHE A C 1
ATOM 1572 O O . PHE A 1 199 ? -17.251 15.845 24.856 1.00 29.84 199 PHE A O 1
ATOM 1579 N N . ARG A 1 200 ? -15.533 17.157 24.354 1.00 31.92 200 ARG A N 1
ATOM 1580 C CA . ARG A 1 200 ? -14.660 16.620 25.416 1.00 31.92 200 ARG A CA 1
ATOM 1581 C C . ARG A 1 200 ? -13.935 17.697 26.222 1.00 31.92 200 ARG A C 1
ATOM 1583 O O . ARG A 1 200 ? -12.871 17.441 26.770 1.00 31.92 200 ARG A O 1
ATOM 1590 N N . ARG A 1 201 ? -14.488 18.913 26.247 1.00 38.78 201 ARG A N 1
ATOM 1591 C CA . ARG A 1 201 ? -13.857 20.080 26.881 1.00 38.78 201 ARG A CA 1
ATOM 1592 C C . ARG A 1 201 ? -14.231 20.270 28.360 1.00 38.78 201 ARG A C 1
ATOM 1594 O O . ARG A 1 201 ? -13.530 20.997 29.047 1.00 38.78 201 ARG A O 1
ATOM 1601 N N . ASP A 1 202 ? -15.237 19.557 28.870 1.00 36.75 202 ASP A N 1
ATOM 1602 C CA . ASP A 1 202 ? -15.710 19.723 30.258 1.00 36.75 202 ASP A CA 1
ATOM 1603 C C . ASP A 1 202 ? -15.368 18.550 31.198 1.00 36.75 202 ASP A C 1
ATOM 1605 O O . ASP A 1 202 ? -15.895 18.463 32.302 1.00 36.75 202 ASP A O 1
ATOM 1609 N N . TRP A 1 203 ? -14.427 17.680 30.812 1.00 38.47 203 TRP A N 1
ATOM 1610 C CA . TRP A 1 203 ? -13.908 16.598 31.670 1.00 38.47 203 TRP A CA 1
ATOM 1611 C C . TRP A 1 203 ? -12.406 16.756 31.971 1.00 38.47 203 TRP A C 1
ATOM 1613 O O . TRP A 1 203 ? -11.679 15.788 32.162 1.00 38.47 203 TRP A O 1
ATOM 1623 N N . GLU A 1 204 ? -11.903 17.995 31.971 1.00 44.06 204 GLU A N 1
ATOM 1624 C CA . GLU A 1 204 ? -10.464 18.301 32.078 1.00 44.06 204 GLU A CA 1
ATOM 1625 C C . GLU A 1 204 ? -9.933 18.438 33.521 1.00 44.06 204 GLU A C 1
ATOM 1627 O O . GLU A 1 204 ? -8.767 18.774 33.706 1.00 44.06 204 GLU A O 1
ATOM 1632 N N . ASN A 1 205 ? -10.723 18.145 34.561 1.00 37.00 205 ASN A N 1
ATOM 1633 C CA . ASN A 1 205 ? -10.335 18.455 35.948 1.00 37.00 205 ASN A CA 1
ATOM 1634 C C . ASN A 1 205 ? -10.229 17.256 36.900 1.00 37.00 205 ASN A C 1
ATOM 1636 O O . ASN A 1 205 ? -10.537 17.366 38.088 1.00 37.00 205 ASN A O 1
ATOM 1640 N N . THR A 1 206 ? -9.722 16.116 36.433 1.00 37.91 206 THR A N 1
ATOM 1641 C CA . THR A 1 206 ? -9.189 15.095 37.352 1.00 37.91 206 THR A CA 1
ATOM 1642 C C . THR A 1 206 ? -8.011 14.367 36.704 1.00 37.91 206 THR A C 1
ATOM 1644 O O . THR A 1 206 ? -8.120 13.793 35.623 1.00 37.91 206 THR A O 1
ATOM 1647 N N . SER A 1 207 ? -6.833 14.494 37.317 1.00 54.84 207 SER A N 1
ATOM 1648 C CA . SER A 1 207 ? -5.565 13.998 36.778 1.00 54.84 207 SER A CA 1
ATOM 1649 C C . SER A 1 207 ? -5.487 12.474 36.842 1.00 54.84 207 SER A C 1
ATOM 1651 O O . SER A 1 207 ? -5.270 11.915 37.908 1.00 54.84 207 SER A O 1
ATOM 1653 N N . ASP A 1 208 ? -5.725 11.868 35.680 1.00 53.47 208 ASP A N 1
ATOM 1654 C CA . ASP A 1 208 ? -5.067 10.689 35.084 1.00 53.47 208 ASP A CA 1
ATOM 1655 C C . ASP A 1 208 ? -5.641 10.495 33.659 1.00 53.47 208 ASP A C 1
ATOM 1657 O O . ASP A 1 208 ? -4.924 10.203 32.702 1.00 53.47 208 ASP A O 1
ATOM 1661 N N . GLU A 1 209 ? -6.926 10.811 33.461 1.00 62.34 209 GLU A N 1
ATOM 1662 C CA . GLU A 1 209 ? -7.598 10.726 32.155 1.00 62.34 209 GLU A CA 1
ATOM 1663 C C . GLU A 1 209 ? -7.165 11.830 31.172 1.00 62.34 209 GLU A C 1
ATOM 1665 O O . GLU A 1 209 ? -7.031 11.579 29.972 1.00 62.34 209 GLU A O 1
ATOM 1670 N N . ALA A 1 210 ? -6.880 13.044 31.657 1.00 64.50 210 ALA A N 1
ATOM 1671 C CA . ALA A 1 210 ? -6.434 14.156 30.811 1.00 64.50 210 ALA A CA 1
ATOM 1672 C C . ALA A 1 210 ? -5.061 13.895 30.156 1.00 64.50 210 ALA A C 1
ATOM 1674 O O . ALA A 1 210 ? -4.850 14.237 28.989 1.00 64.50 210 ALA A O 1
ATOM 1675 N N . GLU A 1 211 ? -4.140 13.244 30.875 1.00 64.12 211 GLU A N 1
ATOM 1676 C CA . GLU A 1 211 ? -2.820 12.875 30.347 1.00 64.12 211 GLU A CA 1
ATOM 1677 C C . GLU A 1 211 ? -2.946 11.793 29.265 1.00 64.12 211 GLU A C 1
ATOM 1679 O O . GLU A 1 211 ? -2.375 11.924 28.179 1.00 64.12 211 GLU A O 1
ATOM 1684 N N . LEU A 1 212 ? -3.785 10.778 29.497 1.00 64.88 212 LEU A N 1
ATOM 1685 C CA . LEU A 1 212 ? -4.075 9.731 28.513 1.00 64.88 212 LEU A CA 1
ATOM 1686 C C . LEU A 1 212 ? -4.729 10.290 27.240 1.00 64.88 212 LEU A C 1
ATOM 1688 O O . LEU A 1 212 ? -4.346 9.913 26.128 1.00 64.88 212 LEU A O 1
ATOM 1692 N N . ILE A 1 213 ? -5.666 11.234 27.375 1.00 72.31 213 ILE A N 1
ATOM 1693 C CA . ILE A 1 213 ? -6.291 11.915 26.230 1.00 72.31 213 ILE A CA 1
ATOM 1694 C C . ILE A 1 213 ? -5.248 12.717 25.439 1.00 72.31 213 ILE A C 1
ATOM 1696 O O . ILE A 1 213 ? -5.245 12.682 24.201 1.00 72.31 213 ILE A O 1
ATOM 1700 N N . MET A 1 214 ? -4.339 13.417 26.124 1.00 71.81 214 MET A N 1
ATOM 1701 C CA . MET A 1 214 ? -3.262 14.177 25.484 1.00 71.81 214 MET A CA 1
ATOM 1702 C C . MET A 1 214 ? -2.303 13.263 24.707 1.00 71.81 214 MET A C 1
ATOM 1704 O O . MET A 1 214 ? -1.974 13.554 23.548 1.00 71.81 214 MET A O 1
ATOM 1708 N N . ILE A 1 215 ? -1.905 12.132 25.299 1.00 71.88 215 ILE A N 1
ATOM 1709 C CA . ILE A 1 215 ? -1.075 11.115 24.640 1.00 71.88 215 ILE A CA 1
ATOM 1710 C C . ILE A 1 215 ? -1.802 10.573 23.402 1.00 71.88 215 ILE A C 1
ATOM 1712 O O . ILE A 1 215 ? -1.265 10.655 22.299 1.00 71.88 215 ILE A O 1
ATOM 1716 N N . ALA A 1 216 ? -3.061 10.142 23.524 1.00 71.62 216 ALA A N 1
ATOM 1717 C CA . ALA A 1 216 ? -3.826 9.600 22.398 1.00 71.62 216 ALA A CA 1
ATOM 1718 C C . ALA A 1 216 ? -3.982 10.607 21.240 1.00 71.62 216 ALA A C 1
ATOM 1720 O O . ALA A 1 216 ? -3.797 10.268 20.064 1.00 71.62 216 ALA A O 1
ATOM 1721 N N . LYS A 1 217 ? -4.276 11.876 21.555 1.00 76.00 217 LYS A N 1
ATOM 1722 C CA . LYS A 1 217 ? -4.429 12.947 20.558 1.00 76.00 217 LYS A CA 1
ATOM 1723 C C . LYS A 1 217 ? -3.108 13.273 19.862 1.00 76.00 217 LYS A C 1
ATOM 1725 O O . LYS A 1 217 ? -3.093 13.450 18.639 1.00 76.00 217 LYS A O 1
ATOM 1730 N N . SER A 1 218 ? -2.010 13.335 20.614 1.00 73.75 218 SER A N 1
ATOM 1731 C CA . SER A 1 218 ? -0.678 13.592 20.057 1.00 73.75 218 SER A CA 1
ATOM 1732 C C . SER A 1 218 ? -0.200 12.435 19.172 1.00 73.75 218 SER A C 1
ATOM 1734 O O . SER A 1 218 ? 0.235 12.687 18.046 1.00 73.75 218 SER A O 1
ATOM 1736 N N . SER A 1 219 ? -0.403 11.178 19.585 1.00 76.50 219 SER A N 1
ATOM 1737 C CA . SER A 1 219 ? -0.114 9.989 18.772 1.00 76.50 219 SER A CA 1
ATOM 1738 C C . SER A 1 219 ? -0.934 9.957 17.479 1.00 76.50 219 SER A C 1
ATOM 1740 O O . SER A 1 219 ? -0.362 9.769 16.404 1.00 76.50 219 SER A O 1
ATOM 1742 N N . LYS A 1 220 ? -2.249 10.232 17.539 1.00 76.88 220 LYS A N 1
ATOM 1743 C CA . LYS A 1 220 ? -3.110 10.317 16.342 1.00 76.88 220 LYS A CA 1
ATOM 1744 C C . LYS A 1 220 ? -2.637 11.409 15.382 1.00 76.88 220 LYS A C 1
ATOM 1746 O O . LYS A 1 220 ? -2.568 11.190 14.172 1.00 76.88 220 LYS A O 1
ATOM 1751 N N . LYS A 1 221 ? -2.294 12.593 15.902 1.00 80.94 221 LYS A N 1
ATOM 1752 C CA . LYS A 1 221 ? -1.793 13.706 15.082 1.00 80.94 221 LYS A CA 1
ATOM 1753 C C . LYS A 1 221 ? -0.439 13.376 14.449 1.00 80.94 221 LYS A C 1
ATOM 1755 O O . LYS A 1 221 ? -0.251 13.682 13.270 1.00 80.94 221 LYS A O 1
ATOM 1760 N N . GLY A 1 222 ? 0.468 12.753 15.200 1.00 81.81 222 GLY A N 1
ATOM 1761 C CA . GLY A 1 222 ? 1.769 12.291 14.715 1.00 81.81 222 GLY A CA 1
ATOM 1762 C C . GLY A 1 222 ? 1.624 11.273 13.587 1.00 81.81 222 GLY A C 1
ATOM 1763 O O . GLY A 1 222 ? 2.144 11.499 12.498 1.00 81.81 222 GLY A O 1
ATOM 1764 N N . PHE A 1 223 ? 0.818 10.230 13.802 1.00 83.94 223 PHE A N 1
ATOM 1765 C CA . PHE A 1 223 ? 0.499 9.223 12.786 1.00 83.94 223 PHE A CA 1
ATOM 1766 C C . PHE A 1 223 ? -0.073 9.853 11.508 1.00 83.94 223 PHE A C 1
ATOM 1768 O O . PHE A 1 223 ? 0.446 9.630 10.417 1.00 83.94 223 PHE A O 1
ATOM 1775 N N . MET A 1 224 ? -1.082 10.722 11.634 1.00 85.44 224 MET A N 1
ATOM 1776 C CA . MET A 1 224 ? -1.700 11.380 10.477 1.00 85.44 224 MET A CA 1
ATOM 1777 C C . MET A 1 224 ? -0.721 12.298 9.732 1.00 85.44 224 MET A C 1
ATOM 1779 O O . MET A 1 224 ? -0.791 12.437 8.513 1.00 85.44 224 MET A O 1
ATOM 1783 N N . THR A 1 225 ? 0.200 12.936 10.457 1.00 89.31 225 THR A N 1
ATOM 1784 C CA . THR A 1 225 ? 1.262 13.757 9.856 1.00 89.31 225 THR A CA 1
ATOM 1785 C C . THR A 1 225 ? 2.262 12.879 9.106 1.00 89.31 225 THR A C 1
ATOM 1787 O O . THR A 1 225 ? 2.628 13.220 7.984 1.00 89.31 225 THR A O 1
ATOM 1790 N N . GLY A 1 226 ? 2.628 11.724 9.669 1.00 90.69 226 GLY A N 1
ATOM 1791 C CA . GLY A 1 226 ? 3.455 10.715 9.008 1.00 90.69 226 GLY A CA 1
ATOM 1792 C C . GLY A 1 226 ? 2.823 10.191 7.720 1.00 90.69 226 GLY A C 1
ATOM 1793 O O . GLY A 1 226 ? 3.493 10.150 6.693 1.00 90.69 226 GLY A O 1
ATOM 1794 N N . ILE A 1 227 ? 1.520 9.877 7.736 1.00 90.25 227 ILE A N 1
ATOM 1795 C CA . ILE A 1 227 ? 0.786 9.425 6.541 1.00 90.25 227 ILE A CA 1
ATOM 1796 C C . ILE A 1 227 ? 0.831 10.504 5.454 1.00 90.25 227 ILE A C 1
ATOM 1798 O O . ILE A 1 227 ? 1.180 10.218 4.312 1.00 90.25 227 ILE A O 1
ATOM 1802 N N . LYS A 1 228 ? 0.541 11.764 5.809 1.00 90.62 228 LYS A N 1
ATOM 1803 C CA . LYS A 1 228 ? 0.593 12.890 4.862 1.00 90.62 228 LYS A CA 1
ATOM 1804 C C . LYS A 1 228 ? 1.988 13.092 4.277 1.00 90.62 228 LYS A C 1
ATOM 1806 O O . LYS A 1 228 ? 2.114 13.243 3.067 1.00 90.62 228 LYS A O 1
ATOM 1811 N N . ALA A 1 229 ? 3.021 13.080 5.118 1.00 95.00 229 ALA A N 1
ATOM 1812 C CA . ALA A 1 229 ? 4.403 13.205 4.668 1.00 95.00 229 ALA A CA 1
ATOM 1813 C C . ALA A 1 229 ? 4.793 12.047 3.738 1.00 95.00 229 ALA A C 1
ATOM 1815 O O . ALA A 1 229 ? 5.391 12.281 2.692 1.00 95.00 229 ALA A O 1
ATOM 1816 N N . GLY A 1 230 ? 4.394 10.816 4.071 1.00 94.69 230 GLY A N 1
ATOM 1817 C CA . GLY A 1 230 ? 4.618 9.648 3.226 1.00 94.69 230 GLY A CA 1
ATOM 1818 C C . GLY A 1 230 ? 3.923 9.758 1.869 1.00 94.69 230 GLY A C 1
ATOM 1819 O O . GLY A 1 230 ? 4.552 9.469 0.860 1.00 94.69 230 GLY A O 1
ATOM 1820 N N . PHE A 1 231 ? 2.685 10.264 1.807 1.00 94.50 231 PHE A N 1
ATOM 1821 C CA . PHE A 1 231 ? 2.009 10.531 0.531 1.00 94.50 231 PHE A CA 1
ATOM 1822 C C . PHE A 1 231 ? 2.708 11.609 -0.301 1.00 94.50 231 PHE A C 1
ATOM 1824 O O . PHE A 1 231 ? 2.872 11.428 -1.503 1.00 94.50 231 PHE A O 1
ATOM 1831 N N . VAL A 1 232 ? 3.161 12.703 0.320 1.00 96.25 232 VAL A N 1
ATOM 1832 C CA . VAL A 1 232 ? 3.944 13.735 -0.382 1.00 96.25 232 VAL A CA 1
ATOM 1833 C C . VAL A 1 232 ? 5.223 13.131 -0.960 1.00 96.25 232 VAL A C 1
ATOM 1835 O O . VAL A 1 232 ? 5.507 13.313 -2.140 1.00 96.25 232 VAL A O 1
ATOM 1838 N N . MET A 1 233 ? 5.963 12.362 -0.156 1.00 95.94 233 MET A N 1
ATOM 1839 C CA . MET A 1 233 ? 7.176 11.679 -0.610 1.00 95.94 233 MET A CA 1
ATOM 1840 C C . MET A 1 233 ? 6.888 10.676 -1.724 1.00 95.94 233 MET A C 1
ATOM 1842 O O . MET A 1 233 ? 7.653 10.600 -2.676 1.00 95.94 233 MET A O 1
ATOM 1846 N N . TRP A 1 234 ? 5.784 9.938 -1.627 1.00 96.88 234 TRP A N 1
ATOM 1847 C CA . TRP A 1 234 ? 5.380 8.967 -2.635 1.00 96.88 234 TRP A CA 1
ATOM 1848 C C . TRP A 1 234 ? 5.039 9.644 -3.968 1.00 96.88 234 TRP A C 1
ATOM 1850 O O . TRP A 1 234 ? 5.473 9.177 -5.014 1.00 96.88 234 TRP A O 1
ATOM 1860 N N . ILE A 1 235 ? 4.337 10.785 -3.949 1.00 96.00 235 ILE A N 1
ATOM 1861 C CA . ILE A 1 235 ? 4.053 11.561 -5.169 1.00 96.00 235 ILE A CA 1
ATOM 1862 C C . ILE A 1 235 ? 5.361 12.055 -5.793 1.00 96.00 235 ILE A C 1
ATOM 1864 O O . ILE A 1 235 ? 5.551 11.929 -7.000 1.00 96.00 235 ILE A O 1
ATOM 1868 N N . LEU A 1 236 ? 6.281 12.581 -4.976 1.00 96.31 236 LEU A N 1
ATOM 1869 C CA . LEU A 1 236 ? 7.580 13.051 -5.456 1.00 96.31 236 LEU A CA 1
ATOM 1870 C C . LEU A 1 236 ? 8.397 11.924 -6.100 1.00 96.31 236 LEU A C 1
ATOM 1872 O O . LEU A 1 236 ? 8.956 12.133 -7.174 1.00 96.31 236 LEU A O 1
ATOM 1876 N N . THR A 1 237 ? 8.447 10.738 -5.485 1.00 96.00 237 THR A N 1
ATOM 1877 C CA . THR A 1 237 ? 9.181 9.589 -6.040 1.00 96.00 237 THR A CA 1
ATOM 1878 C C . THR A 1 237 ? 8.494 8.980 -7.259 1.00 96.00 237 THR A C 1
ATOM 1880 O O . THR A 1 237 ? 9.165 8.516 -8.178 1.00 96.00 237 THR A O 1
ATOM 1883 N N . PHE A 1 238 ? 7.162 9.014 -7.308 1.00 94.69 238 PHE A N 1
ATOM 1884 C CA . PHE A 1 238 ? 6.402 8.604 -8.484 1.00 94.69 238 PHE A CA 1
ATOM 1885 C C . PHE A 1 238 ? 6.674 9.531 -9.672 1.00 94.69 238 PHE A C 1
ATOM 1887 O O . PHE A 1 238 ? 6.995 9.066 -10.761 1.00 94.69 238 PHE A O 1
ATOM 1894 N N . MET A 1 239 ? 6.643 10.850 -9.460 1.00 93.94 239 MET A N 1
ATOM 1895 C CA . MET A 1 239 ? 6.988 11.823 -10.500 1.00 93.94 239 MET A CA 1
ATOM 1896 C C . MET A 1 239 ? 8.460 11.730 -10.916 1.00 93.94 239 MET A C 1
ATOM 1898 O O . MET A 1 239 ? 8.765 11.842 -12.104 1.00 93.94 239 MET A O 1
ATOM 1902 N N . SER A 1 240 ? 9.379 11.503 -9.968 1.00 93.38 240 SER A N 1
ATOM 1903 C CA . SER A 1 240 ? 10.810 11.385 -10.272 1.00 93.38 240 SER A CA 1
ATOM 1904 C C . SER A 1 240 ? 11.135 10.170 -11.135 1.00 93.38 240 SER A C 1
ATOM 1906 O O . SER A 1 240 ? 12.086 10.233 -11.911 1.00 93.38 240 SER A O 1
ATOM 1908 N N . MET A 1 241 ? 10.340 9.098 -11.036 1.00 94.31 241 MET A N 1
ATOM 1909 C CA . MET A 1 241 ? 10.488 7.917 -11.887 1.00 94.31 241 MET A CA 1
ATOM 1910 C C . MET A 1 241 ? 10.384 8.287 -13.369 1.00 94.31 241 MET A C 1
ATOM 1912 O O . MET A 1 241 ? 11.211 7.841 -14.151 1.00 94.31 241 MET A O 1
ATOM 1916 N N . PHE A 1 242 ? 9.435 9.150 -13.743 1.00 89.88 242 PHE A N 1
ATOM 1917 C CA . PHE A 1 242 ? 9.274 9.595 -15.132 1.00 89.88 242 PHE A CA 1
ATOM 1918 C C . PHE A 1 242 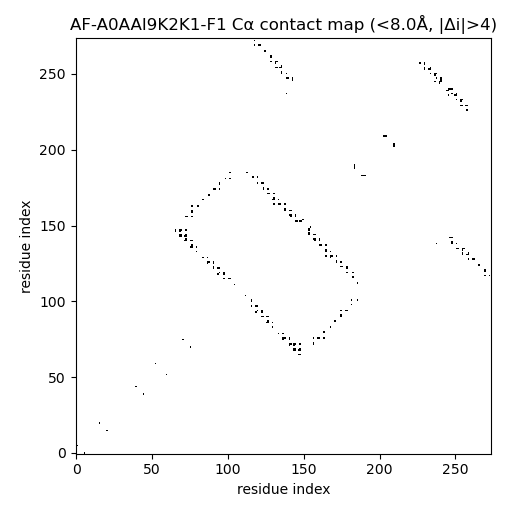? 10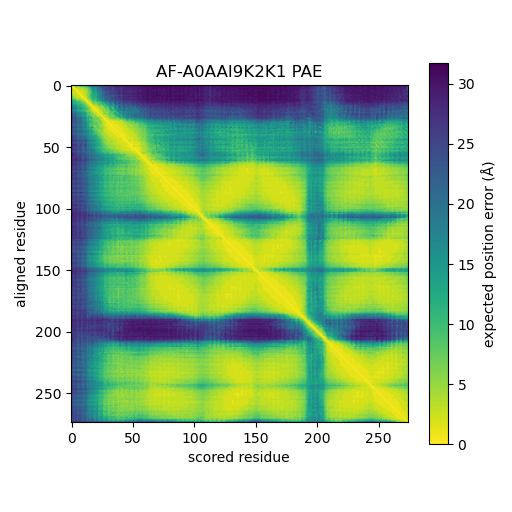.188 10.769 -15.493 1.00 89.88 242 PHE A C 1
ATOM 1920 O O . PHE A 1 242 ? 10.702 10.834 -16.604 1.00 89.88 242 PHE A O 1
ATOM 1927 N N . ALA A 1 243 ? 10.386 11.717 -14.571 1.00 92.31 243 ALA A N 1
ATOM 1928 C CA . ALA A 1 243 ? 11.125 12.946 -14.860 1.00 92.31 243 ALA A CA 1
ATOM 1929 C C . ALA A 1 243 ? 12.651 12.759 -14.887 1.00 92.31 243 ALA A C 1
ATOM 1931 O O . ALA A 1 243 ? 13.339 13.478 -15.610 1.00 92.31 243 ALA A O 1
ATOM 1932 N N . PHE A 1 244 ? 13.182 11.833 -14.083 1.00 92.50 244 PHE A N 1
ATOM 1933 C CA . PHE A 1 244 ? 14.624 11.682 -13.859 1.00 92.50 244 PHE A CA 1
ATOM 1934 C C . PHE A 1 244 ? 15.120 10.232 -13.970 1.00 92.50 244 PHE A C 1
ATOM 1936 O O . PHE A 1 244 ? 16.269 9.975 -13.620 1.00 92.50 244 PHE A O 1
ATOM 1943 N N . ASP A 1 245 ? 14.271 9.291 -14.401 1.00 88.69 245 ASP A N 1
ATOM 1944 C CA . ASP A 1 245 ? 14.584 7.855 -14.497 1.00 88.69 245 ASP A CA 1
ATOM 1945 C C . ASP A 1 245 ? 15.195 7.284 -13.199 1.00 88.69 245 ASP A C 1
ATOM 1947 O O . ASP A 1 245 ? 16.149 6.507 -13.189 1.00 88.69 245 ASP A O 1
ATOM 1951 N N . THR A 1 246 ? 14.644 7.682 -12.043 1.00 91.12 246 THR A N 1
ATOM 1952 C CA . THR A 1 246 ? 15.127 7.210 -10.727 1.00 91.12 246 THR A CA 1
ATOM 1953 C C . THR A 1 246 ? 14.891 5.715 -10.489 1.00 91.12 246 THR A C 1
ATOM 1955 O O . THR A 1 246 ? 15.307 5.174 -9.462 1.00 91.12 246 THR A O 1
ATOM 1958 N N . GLY A 1 247 ? 14.165 5.055 -11.392 1.00 92.06 247 GLY A N 1
ATOM 1959 C CA . GLY A 1 247 ? 13.629 3.719 -11.197 1.00 92.06 247 GLY A CA 1
ATOM 1960 C C . GLY A 1 247 ? 12.518 3.661 -10.145 1.00 92.06 247 GLY A C 1
ATOM 1961 O O . GLY A 1 247 ? 12.120 4.666 -9.553 1.00 92.06 247 GLY A O 1
ATOM 1962 N N . VAL A 1 248 ? 12.028 2.445 -9.892 1.00 94.00 248 VAL A N 1
ATOM 1963 C CA . VAL A 1 248 ? 10.876 2.196 -9.006 1.00 94.00 248 VAL A CA 1
ATOM 1964 C C . VAL A 1 248 ? 11.236 2.009 -7.524 1.00 94.00 248 VAL A C 1
ATOM 1966 O O . VAL A 1 248 ? 10.380 2.108 -6.645 1.00 94.00 248 VAL A O 1
ATOM 1969 N N . MET A 1 249 ? 12.510 1.769 -7.203 1.00 93.25 249 MET A N 1
ATOM 1970 C CA . MET A 1 249 ? 12.953 1.467 -5.832 1.00 93.25 249 MET A CA 1
ATOM 1971 C C . MET A 1 249 ? 12.588 2.544 -4.791 1.00 93.25 249 MET A C 1
ATOM 1973 O O . MET A 1 249 ? 12.146 2.166 -3.701 1.00 93.25 249 MET A O 1
ATOM 1977 N N . PRO A 1 250 ? 12.694 3.860 -5.076 1.00 95.00 250 PRO A N 1
ATOM 1978 C CA . PRO A 1 250 ? 12.263 4.892 -4.130 1.00 95.00 250 PRO A CA 1
ATOM 1979 C C . PRO A 1 250 ? 10.767 4.815 -3.790 1.00 95.00 250 PRO A C 1
ATOM 1981 O O . PRO A 1 250 ? 10.380 5.037 -2.643 1.00 95.00 250 PRO A O 1
ATOM 1984 N N . ILE A 1 251 ? 9.924 4.453 -4.760 1.00 95.50 251 ILE A N 1
ATOM 1985 C CA . ILE A 1 251 ? 8.475 4.297 -4.575 1.00 95.50 251 ILE A CA 1
ATOM 1986 C C . ILE A 1 251 ? 8.190 3.095 -3.673 1.00 95.50 251 ILE A C 1
ATOM 1988 O O . ILE A 1 251 ? 7.427 3.211 -2.712 1.00 95.50 251 ILE A O 1
ATOM 1992 N N . VAL A 1 252 ? 8.855 1.962 -3.935 1.00 95.75 252 VAL A N 1
ATOM 1993 C CA . VAL A 1 252 ? 8.746 0.749 -3.108 1.00 95.75 252 VAL A CA 1
ATOM 1994 C C . VAL A 1 252 ? 9.152 1.047 -1.665 1.00 95.75 252 VAL A C 1
ATOM 1996 O O . VAL A 1 252 ? 8.432 0.677 -0.741 1.00 95.75 252 VAL A O 1
ATOM 1999 N N . ALA A 1 253 ? 10.258 1.765 -1.456 1.00 95.25 253 ALA A N 1
ATOM 2000 C CA . ALA A 1 253 ? 10.728 2.121 -0.119 1.00 95.25 253 ALA A CA 1
ATOM 2001 C C . ALA A 1 253 ? 9.704 2.973 0.653 1.00 95.25 253 ALA A C 1
ATOM 2003 O O . ALA A 1 253 ? 9.364 2.645 1.791 1.00 95.25 253 ALA A O 1
ATOM 2004 N N . VAL A 1 254 ? 9.171 4.034 0.034 1.00 96.25 254 VAL A N 1
ATOM 2005 C CA . VAL A 1 254 ? 8.168 4.900 0.680 1.00 96.25 254 VAL A CA 1
ATOM 2006 C C . VAL A 1 254 ? 6.865 4.140 0.942 1.00 96.25 254 VAL A C 1
ATOM 2008 O O . VAL A 1 254 ? 6.298 4.243 2.032 1.00 96.25 254 VAL A O 1
ATOM 2011 N N . GLY A 1 255 ? 6.400 3.340 -0.019 1.00 95.56 255 GLY A N 1
ATOM 2012 C CA . GLY A 1 255 ? 5.177 2.558 0.140 1.00 95.56 255 GLY A CA 1
ATOM 2013 C C . GLY A 1 255 ? 5.288 1.475 1.216 1.00 95.56 255 GLY A C 1
ATOM 2014 O O . GLY A 1 255 ? 4.353 1.299 1.992 1.00 95.56 255 GLY A O 1
ATOM 2015 N N . LEU A 1 256 ? 6.447 0.822 1.362 1.00 95.12 256 LEU A N 1
ATOM 2016 C CA . LEU A 1 256 ? 6.695 -0.110 2.468 1.00 95.12 256 LEU A CA 1
ATOM 2017 C C . LEU A 1 256 ? 6.612 0.584 3.830 1.00 95.12 256 LEU A C 1
ATOM 2019 O O . LEU A 1 256 ? 6.002 0.039 4.748 1.00 95.12 256 LEU A O 1
ATOM 2023 N N . VAL A 1 257 ? 7.166 1.793 3.966 1.00 94.88 257 VAL A N 1
ATOM 2024 C CA . VAL A 1 257 ? 7.049 2.576 5.209 1.00 94.88 257 VAL A CA 1
ATOM 2025 C C . VAL A 1 257 ? 5.585 2.902 5.513 1.00 94.88 257 VAL A C 1
ATOM 2027 O O . VAL A 1 257 ? 5.150 2.730 6.651 1.00 94.88 257 VAL A O 1
ATOM 2030 N N . LEU A 1 258 ? 4.809 3.313 4.505 1.00 95.00 258 LEU A N 1
ATOM 2031 C CA . LEU A 1 258 ? 3.377 3.582 4.654 1.00 95.00 258 LEU A CA 1
ATOM 2032 C C . LEU A 1 258 ? 2.593 2.330 5.087 1.00 95.00 258 LEU A C 1
ATOM 2034 O O . LEU A 1 258 ? 1.822 2.403 6.045 1.00 95.00 258 LEU A O 1
ATOM 2038 N N . ILE A 1 259 ? 2.835 1.182 4.441 1.00 94.50 259 ILE A N 1
ATOM 2039 C CA . ILE A 1 259 ? 2.203 -0.102 4.786 1.00 94.50 259 ILE A CA 1
ATOM 2040 C C . ILE A 1 259 ? 2.558 -0.503 6.219 1.00 94.50 259 ILE A C 1
ATOM 2042 O O . ILE A 1 259 ? 1.666 -0.802 7.007 1.00 94.50 259 ILE A O 1
ATOM 2046 N N . VAL A 1 260 ? 3.846 -0.490 6.578 1.00 93.94 260 VAL A N 1
ATOM 2047 C CA . VAL A 1 260 ? 4.310 -0.882 7.918 1.00 93.94 260 VAL A CA 1
ATOM 2048 C C . VAL A 1 260 ? 3.695 0.014 8.984 1.00 93.94 260 VAL A C 1
ATOM 2050 O O . VAL A 1 260 ? 3.194 -0.490 9.987 1.00 93.94 260 VAL A O 1
ATOM 2053 N N . MET A 1 261 ? 3.694 1.328 8.764 1.00 91.62 261 MET A N 1
ATOM 2054 C CA . MET A 1 261 ? 3.132 2.279 9.716 1.00 91.62 261 MET A CA 1
ATOM 2055 C C . MET A 1 261 ? 1.624 2.063 9.899 1.00 91.62 261 MET A C 1
ATOM 2057 O O . MET A 1 261 ? 1.149 2.045 11.034 1.00 91.62 261 MET A O 1
ATOM 2061 N N . TYR A 1 262 ? 0.882 1.845 8.808 1.00 89.56 262 TYR A N 1
ATOM 2062 C CA . TYR A 1 262 ? -0.557 1.584 8.862 1.00 89.56 262 TYR A CA 1
ATOM 2063 C C . TYR A 1 262 ? -0.879 0.239 9.535 1.00 89.56 262 TYR A C 1
ATOM 2065 O O . TYR A 1 262 ? -1.677 0.191 10.467 1.00 89.56 262 TYR A O 1
ATOM 2073 N N . VAL A 1 263 ? -0.208 -0.847 9.138 1.00 90.38 263 VAL A N 1
ATOM 2074 C CA . VAL A 1 263 ? -0.415 -2.187 9.717 1.00 90.38 263 VAL A CA 1
ATOM 2075 C C . VAL A 1 263 ? -0.043 -2.219 11.200 1.00 90.38 263 VAL A C 1
ATOM 2077 O O . VAL A 1 263 ? -0.769 -2.819 11.991 1.00 90.38 263 VAL A O 1
ATOM 2080 N N . ALA A 1 264 ? 1.049 -1.559 11.601 1.00 88.94 264 ALA A N 1
ATOM 2081 C CA . ALA A 1 264 ? 1.435 -1.458 13.008 1.00 88.94 264 ALA A CA 1
ATOM 2082 C C . ALA A 1 264 ? 0.376 -0.710 13.828 1.00 88.94 264 ALA A C 1
ATOM 2084 O O . ALA A 1 264 ? -0.025 -1.191 14.887 1.00 88.94 264 ALA A O 1
ATOM 2085 N N . TYR A 1 265 ? -0.122 0.419 13.311 1.00 85.50 265 TYR A N 1
ATOM 2086 C CA . TYR A 1 265 ? -1.199 1.173 13.949 1.00 85.50 265 TYR A CA 1
ATOM 2087 C C . TYR A 1 265 ? -2.466 0.325 14.113 1.00 85.50 265 TYR A C 1
ATOM 2089 O O . TYR A 1 265 ? -2.994 0.218 15.217 1.00 85.50 265 TYR A O 1
ATOM 2097 N N . CYS A 1 266 ? -2.919 -0.338 13.047 1.00 82.88 266 CYS A N 1
ATOM 2098 C CA . CYS A 1 266 ? -4.130 -1.156 13.083 1.00 82.88 266 CYS A CA 1
ATOM 2099 C C . CYS A 1 266 ? -3.988 -2.385 13.984 1.00 82.88 266 CYS A C 1
ATOM 2101 O O . CYS A 1 266 ? -4.919 -2.721 14.710 1.00 82.88 266 CYS A O 1
ATOM 2103 N N . ARG A 1 267 ? -2.823 -3.042 13.983 1.00 85.06 267 ARG A N 1
ATOM 2104 C CA . ARG A 1 267 ? -2.558 -4.190 14.857 1.00 85.06 267 ARG A CA 1
ATOM 2105 C C . ARG A 1 267 ? -2.625 -3.802 16.330 1.00 85.06 267 ARG A C 1
ATOM 2107 O O . ARG A 1 267 ? -3.231 -4.532 17.110 1.00 85.06 267 ARG A O 1
ATOM 2114 N N . GLU A 1 268 ? -2.001 -2.689 16.710 1.00 81.69 268 GLU A N 1
ATOM 2115 C CA . GLU A 1 268 ? -2.074 -2.208 18.092 1.00 81.69 268 GLU A CA 1
ATOM 2116 C C . GLU A 1 268 ? -3.488 -1.730 18.436 1.00 81.69 268 GLU A C 1
ATOM 2118 O O . GLU A 1 268 ? -3.978 -2.035 19.517 1.00 81.69 268 GLU A O 1
ATOM 2123 N N . PHE A 1 269 ? -4.199 -1.089 17.506 1.00 77.75 269 PHE A N 1
ATOM 2124 C CA . PHE A 1 269 ? -5.589 -0.684 17.722 1.00 77.75 269 PHE A CA 1
ATOM 2125 C C . PHE A 1 269 ? -6.516 -1.885 17.990 1.00 77.75 269 PHE A C 1
ATOM 2127 O O . PHE A 1 269 ? -7.215 -1.901 18.998 1.00 77.75 269 PHE A O 1
ATOM 2134 N N . VAL A 1 270 ? -6.448 -2.941 17.169 1.00 77.19 270 VAL A N 1
ATOM 2135 C CA . VAL A 1 270 ? -7.221 -4.183 17.378 1.00 77.19 270 VAL A CA 1
ATOM 2136 C C . VAL A 1 270 ? -6.816 -4.895 18.671 1.00 77.19 270 VAL A C 1
ATOM 2138 O O . VAL A 1 270 ? -7.647 -5.525 19.320 1.00 77.19 270 VAL A O 1
ATOM 2141 N N . ARG A 1 271 ? -5.538 -4.821 19.063 1.00 78.62 271 ARG A N 1
ATOM 2142 C CA . ARG A 1 271 ? -5.061 -5.395 20.328 1.00 78.62 271 ARG A CA 1
ATOM 2143 C C . ARG A 1 271 ? -5.633 -4.663 21.539 1.00 78.62 271 ARG A C 1
ATOM 2145 O O . ARG A 1 271 ? -5.931 -5.323 22.522 1.00 78.62 271 ARG A O 1
ATOM 2152 N N . LEU A 1 272 ? -5.748 -3.339 21.466 1.00 73.75 272 LEU A N 1
ATOM 2153 C CA . LEU A 1 272 ? -6.273 -2.499 22.546 1.00 73.75 272 LEU A CA 1
ATOM 2154 C C . LEU A 1 272 ? -7.805 -2.541 22.652 1.00 73.75 272 LEU A C 1
ATOM 2156 O O . LEU A 1 272 ? -8.339 -2.137 23.677 1.00 73.75 272 LEU A O 1
ATOM 2160 N N . GLN A 1 273 ? -8.502 -3.009 21.612 1.00 66.06 273 GLN A N 1
ATOM 2161 C CA . GLN A 1 273 ? -9.953 -3.234 21.627 1.00 66.06 273 GLN A CA 1
ATOM 2162 C C . GLN A 1 273 ? -10.379 -4.549 22.305 1.00 66.06 273 GLN A C 1
ATOM 2164 O O . GLN A 1 273 ? -11.571 -4.739 22.525 1.00 66.06 273 GLN A O 1
ATOM 2169 N N . LYS A 1 274 ? -9.444 -5.467 22.576 1.00 56.06 274 LYS A N 1
ATOM 2170 C CA . LYS A 1 274 ? -9.698 -6.735 23.279 1.00 56.06 274 LYS A CA 1
ATOM 2171 C C . LYS A 1 274 ? -9.392 -6.606 24.761 1.00 56.06 274 LYS A C 1
ATOM 2173 O O . LYS A 1 274 ? -10.096 -7.285 25.534 1.00 56.06 274 LYS A O 1
#

Sequence (274 aa):
MDKVVLIHRMKRGYEMNDTDKKVNKKSNLKIYIIFAIMILVSLLGGFLAGRLAAVNKDTLDGINWDNIWRIVADTLPIAYGVLMLAVFVVSFVMYGKIKRTISGWDGENEDVIVDIESRITTASYLPCVIVFVGLVLFPVCIYAVDRTYSDGRGTFLTVLSELVFLISMALYCVVEKLVIDEEKKLNPEKSGNIFDMHFRRDWENTSDEAELIMIAKSSKKGFMTGIKAGFVMWILTFMSMFAFDTGVMPIVAVGLVLIVMYVAYCREFVRLQK

Solvent-accessible surface area (backbone atoms only — not comparable to full-atom values): 14979 Å² total; per-residue (Å²): 134,58,72,66,60,55,52,53,48,53,51,66,75,62,64,67,50,72,67,55,50,51,50,51,53,52,51,52,50,49,52,53,49,52,52,51,48,51,52,48,49,52,52,50,47,52,51,50,53,52,49,51,51,63,74,39,39,70,62,58,68,68,46,65,56,66,61,52,28,40,51,40,35,70,44,46,48,54,54,48,44,53,51,48,51,52,51,50,54,51,34,52,52,46,47,55,50,50,55,52,54,61,74,70,56,89,85,80,64,64,72,58,50,56,53,47,53,52,50,48,52,55,40,51,47,56,49,50,52,54,42,42,49,35,68,32,50,36,58,47,29,40,54,18,22,66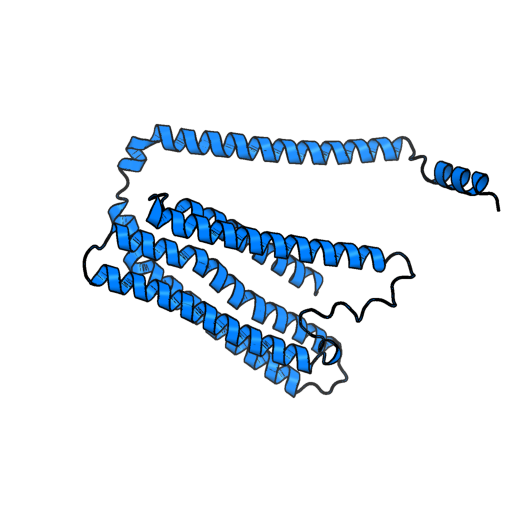,74,61,34,94,52,75,65,24,56,51,52,39,52,49,25,51,49,50,45,53,51,44,51,53,51,32,54,52,50,46,50,55,50,50,57,51,50,44,69,77,38,56,87,67,73,53,60,101,78,57,78,68,92,66,72,88,68,74,85,55,97,60,61,49,60,53,50,50,50,54,52,50,52,52,51,51,52,55,48,49,53,52,52,40,52,54,51,33,51,52,34,53,50,34,29,76,76,66,66,66,48,60,63,61,29,45,54,41,30,49,52,50,42,51,53,49,51,53,52,51,53,52,52,59,58,74,73,108

Organism: NCBI:txid33043

Foldseek 3Di:
DDPVVVVVVVVVVPPPDPVRVVVVVVVVVVVVVVVVVVVVCVVCVVVVVVVVCVVCVVVVVVDPVLVVLVCLLVPLLVVLLVVLVVLLVVLVVLLVVLVVLLVPDPPPDPVSVLVSVLSLLVSLQSLVLSLLVLLQSLLSNLLSLVSHDPDPVSVVSNVSSVVSNVVSVVSSVVSNVSSVVSVCVVCVVVPDDPPPPPPPPPPCPDPDVNVVVVVVVVVVVVLVVLLVVLVVQLVVQSVCCVVPVPGSVSNNVSSVVNSCSSVVVSVVVSVVSD

pLDDT: mean 80.57, std 16.65, range [29.84, 96.88]

Nearest PDB structures (foldseek):
  3zx6-assembly1_A  TM=3.034E-01  e=1.184E+00  Archaeoglobus fulgidus DSM 4304
  3zx6-assembly1_B  TM=3.036E-01  e=1.129E+00  Archaeoglobus fulgidus DSM 4304
  3ja6-assembly1_I  TM=2.629E-01  e=1.735E+00  Escherichia coli
  3ja6-assembly1_H  TM=1.767E-01  e=3.228E+00  Escherichia coli

Secondary structure (DSSP, 8-state):
--HHHHHHHHHHHS---HHHHHHHHHHHHHHHHHHHHHHHHHHHHHHHHHHHHHHTHHHHHTS-HHHHHHHHHHHHHHHHHHHHHHHHHHHHHHHHHHHHHHHT--S--HHHHHHHHHHHHHHHHHHHHHHHHHHHHHHHHHHHHHHH--SHHHHHHHHHHHHHHHHHHHHHHHHHHHHHHHHHHH-GGG-S-TT--GGGSS--SSTTHHHHHHHHHHHHHHHHHHHHHHHHHHHHHHHHHHHH---SHHHHHHHHHHHHHHHHHHHHHHHHT-

Radius of gyration: 25.93 Å; Cα contacts (8 Å, |Δi|>4): 147; chains: 1; bounding box: 64×40×83 Å